Protein AF-X1R7G4-F1 (afdb_monomer_lite)

InterPro domains:
  IPR004733 Phosphoribosylformylglycinamidine cyclo-ligase [PTHR10520] (11-189)
  IPR036676 PurM-like, C-terminal domain superfamily [G3DSA:3.90.650.10] (39-190)
  IPR036676 PurM-like, C-terminal domain superfamily [SSF56042] (47-188)
  IPR036921 PurM-like, N-terminal domain superfamily [G3DSA:3.30.1330.10] (1-37)

Structure (mmCIF, N/CA/C/O backbone):
data_AF-X1R7G4-F1
#
_entry.id   AF-X1R7G4-F1
#
loop_
_atom_site.group_PDB
_atom_site.id
_atom_site.type_symbol
_atom_site.label_atom_id
_atom_site.label_alt_id
_atom_site.label_comp_id
_atom_site.label_asym_id
_atom_site.label_entity_id
_atom_site.label_seq_id
_atom_site.pdbx_PDB_ins_code
_atom_site.Cartn_x
_atom_site.Cartn_y
_atom_site.Cartn_z
_atom_site.occupancy
_atom_site.B_iso_or_equiv
_atom_site.auth_seq_id
_atom_site.auth_comp_id
_atom_site.auth_asym_id
_atom_site.auth_atom_id
_atom_site.pdbx_PDB_model_num
ATOM 1 N N . SER A 1 1 ? 7.590 12.080 12.262 1.00 71.19 1 SER A N 1
ATOM 2 C CA . SER A 1 1 ? 7.552 12.482 10.841 1.00 71.19 1 SER A CA 1
ATOM 3 C C . SER A 1 1 ? 6.831 13.808 10.790 1.00 71.19 1 SER A C 1
ATOM 5 O O . SER A 1 1 ? 5.699 13.839 11.256 1.00 71.19 1 SER A O 1
ATOM 7 N N . GLU A 1 2 ? 7.470 14.880 10.314 1.00 77.69 2 GLU A N 1
ATOM 8 C CA . GLU A 1 2 ? 6.896 16.241 10.330 1.00 77.69 2 GLU A CA 1
ATOM 9 C C . GLU A 1 2 ? 5.501 16.271 9.694 1.00 77.69 2 GLU A C 1
ATOM 11 O O . GLU A 1 2 ? 4.543 16.656 10.354 1.00 77.69 2 GLU A O 1
ATOM 16 N N . LYS A 1 3 ? 5.352 15.679 8.503 1.00 82.75 3 LYS A N 1
ATOM 17 C CA . LYS A 1 3 ? 4.070 15.592 7.784 1.00 82.75 3 LYS A CA 1
ATOM 18 C C . LYS A 1 3 ? 2.973 14.842 8.560 1.00 82.75 3 LYS A C 1
ATOM 20 O O . LYS A 1 3 ? 1.819 15.245 8.542 1.00 82.75 3 LYS A O 1
ATOM 25 N N . LEU A 1 4 ? 3.298 13.756 9.274 1.00 83.75 4 LEU A N 1
ATOM 26 C CA . LEU A 1 4 ? 2.302 13.055 10.109 1.00 83.75 4 LEU A CA 1
ATOM 27 C C . LEU A 1 4 ? 1.935 13.852 11.368 1.00 83.75 4 LEU A C 1
ATOM 29 O O . LEU A 1 4 ? 0.774 13.837 11.780 1.00 83.75 4 LEU A O 1
ATOM 33 N N . SER A 1 5 ? 2.908 14.553 11.951 1.00 85.69 5 SER A N 1
ATOM 34 C CA . SER A 1 5 ? 2.690 15.446 13.090 1.00 85.69 5 SER A CA 1
ATOM 35 C C . SER A 1 5 ? 1.815 16.642 12.719 1.00 85.69 5 SER A C 1
ATOM 37 O O . SER A 1 5 ? 0.928 16.999 13.491 1.00 85.69 5 SER A O 1
ATOM 39 N N . GLU A 1 6 ? 1.973 17.192 11.513 1.00 86.56 6 GLU A N 1
ATOM 40 C CA . GLU A 1 6 ? 1.091 18.225 10.948 1.00 86.56 6 GLU A CA 1
ATOM 41 C C . GLU A 1 6 ? -0.364 17.753 10.819 1.00 86.56 6 GLU A C 1
ATOM 43 O O . GLU A 1 6 ? -1.290 18.539 11.008 1.00 86.56 6 GLU A O 1
ATOM 48 N N . PHE A 1 7 ? -0.593 16.458 10.579 1.00 86.31 7 PHE A N 1
ATOM 49 C CA . PHE A 1 7 ? -1.939 15.871 10.560 1.00 86.31 7 PHE A CA 1
ATOM 50 C C . PHE A 1 7 ? -2.521 15.600 11.956 1.00 86.31 7 PHE A C 1
ATOM 52 O O . PHE A 1 7 ? -3.615 15.045 12.075 1.00 86.31 7 PHE A O 1
ATOM 59 N N . GLY A 1 8 ? -1.809 15.973 13.021 1.00 85.19 8 GLY A N 1
ATOM 60 C CA . GLY A 1 8 ? -2.240 15.788 14.404 1.00 85.19 8 GLY A CA 1
ATOM 61 C C . GLY A 1 8 ? -1.942 14.403 14.978 1.00 85.19 8 GLY A C 1
ATOM 62 O O . GLY A 1 8 ? -2.461 14.072 16.045 1.00 85.19 8 GLY A O 1
ATOM 63 N N . LEU A 1 9 ? -1.119 13.587 14.306 1.00 87.94 9 LEU A N 1
ATOM 64 C CA . LEU A 1 9 ? -0.613 12.340 14.877 1.00 87.94 9 LEU A CA 1
ATOM 65 C C . LEU A 1 9 ? 0.680 12.628 15.640 1.00 87.94 9 LEU A C 1
ATOM 67 O O . LEU A 1 9 ? 1.667 13.041 15.045 1.00 87.94 9 LEU A O 1
ATOM 71 N N . ASN A 1 10 ? 0.716 12.369 16.945 1.00 88.12 10 ASN A N 1
ATOM 72 C CA . ASN A 1 10 ? 1.944 12.545 17.717 1.00 88.12 10 ASN A CA 1
ATOM 73 C C . ASN A 1 10 ? 2.987 11.476 17.327 1.00 88.12 10 ASN A C 1
ATOM 75 O O . ASN A 1 10 ? 2.978 10.370 17.867 1.00 88.12 10 ASN A O 1
ATOM 79 N N . VAL A 1 11 ? 3.854 11.796 16.358 1.00 90.81 11 VAL A N 1
ATOM 80 C CA . VAL A 1 11 ? 4.905 10.903 15.852 1.00 90.81 11 VAL A CA 1
ATOM 81 C C . VAL A 1 11 ? 6.276 11.524 16.062 1.00 90.81 11 VAL A C 1
ATOM 83 O O . VAL A 1 11 ? 6.685 12.440 15.342 1.00 90.81 11 VAL A O 1
ATOM 86 N N . VAL A 1 12 ? 7.040 10.933 16.971 1.00 91.25 12 VAL A N 1
ATOM 87 C CA . VAL A 1 12 ? 8.447 11.271 17.190 1.00 91.25 12 VAL A CA 1
ATOM 88 C C . VAL A 1 12 ? 9.315 10.338 16.3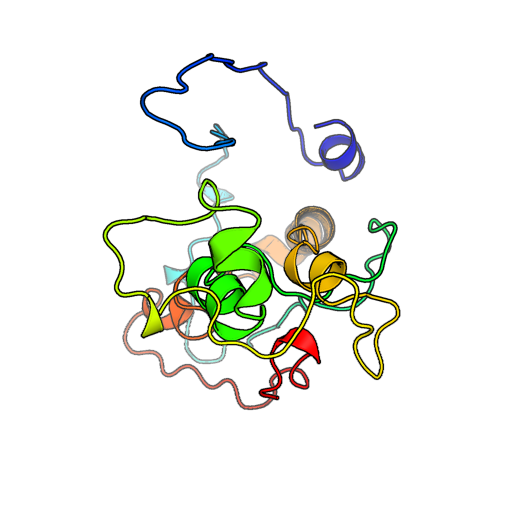47 1.00 91.25 12 VAL A C 1
ATOM 90 O O . VAL A 1 12 ? 9.135 9.123 16.383 1.00 91.25 12 VAL A O 1
ATOM 93 N N . MET A 1 13 ? 10.237 10.898 15.558 1.00 91.31 13 MET A N 1
ATOM 94 C CA . MET A 1 13 ? 11.264 10.097 14.884 1.00 91.31 13 MET A CA 1
ATOM 95 C C . MET A 1 13 ? 12.410 9.866 15.862 1.00 91.31 13 MET A C 1
ATOM 97 O O . MET A 1 13 ? 12.993 10.829 16.350 1.00 91.31 13 MET A O 1
ATOM 101 N N . CYS A 1 14 ? 12.751 8.607 16.119 1.00 92.69 14 CYS A N 1
ATOM 102 C CA . CYS A 1 14 ? 13.824 8.245 17.050 1.00 92.69 14 CYS A CA 1
ATOM 103 C C . CYS A 1 14 ? 15.181 8.033 16.355 1.00 92.69 14 CYS A C 1
ATOM 105 O O . CYS A 1 14 ? 16.091 7.470 16.954 1.00 92.69 14 CYS A O 1
ATOM 107 N N . GLY A 1 15 ? 15.311 8.451 15.093 1.00 92.75 15 GLY A N 1
ATOM 108 C CA . GLY A 1 15 ? 16.440 8.087 14.240 1.00 92.75 15 GLY A CA 1
ATOM 109 C C . GLY A 1 15 ? 16.288 6.674 13.677 1.00 92.75 15 GLY A C 1
ATOM 110 O O . GLY A 1 15 ? 15.172 6.222 13.413 1.00 92.75 15 GLY A O 1
ATOM 111 N N . GLY A 1 16 ? 17.411 5.997 13.475 1.00 94.38 16 GLY A N 1
ATOM 112 C CA . GLY A 1 16 ? 17.478 4.652 12.920 1.00 94.38 16 GLY A CA 1
ATOM 113 C C . GLY A 1 16 ? 18.926 4.221 12.719 1.00 94.38 16 GLY A C 1
ATOM 114 O O . GLY A 1 16 ? 19.843 4.901 13.177 1.00 94.38 16 GLY A O 1
ATOM 115 N N . GLU A 1 17 ? 19.100 3.112 12.011 1.00 95.94 17 GLU A N 1
ATOM 116 C CA . GLU A 1 17 ? 20.399 2.555 11.635 1.00 95.94 17 GLU A CA 1
ATOM 117 C C . GLU A 1 17 ? 20.572 2.655 10.116 1.00 95.94 17 GLU A C 1
ATOM 119 O O . GLU A 1 17 ? 19.598 2.611 9.360 1.00 95.94 17 GLU A O 1
ATOM 124 N N . THR A 1 18 ? 21.808 2.787 9.648 1.00 96.88 18 THR A N 1
ATOM 125 C CA . THR A 1 18 ? 22.152 2.646 8.229 1.00 96.88 18 THR A CA 1
ATOM 126 C C . THR A 1 18 ? 23.411 1.804 8.133 1.00 96.88 18 THR A C 1
ATOM 128 O O . THR A 1 18 ? 24.371 2.059 8.853 1.00 96.88 18 THR A O 1
ATOM 131 N N . ALA A 1 19 ? 23.397 0.799 7.259 1.00 96.38 19 ALA A N 1
ATOM 132 C CA . ALA A 1 19 ? 24.494 -0.145 7.122 1.00 96.38 19 ALA A CA 1
ATOM 133 C C . ALA A 1 19 ? 24.797 -0.428 5.649 1.00 96.38 19 ALA A C 1
ATOM 135 O O . ALA A 1 19 ? 23.889 -0.676 4.854 1.00 96.38 19 ALA A O 1
ATOM 136 N N . ASP A 1 20 ? 26.087 -0.465 5.324 1.00 96.25 20 ASP A N 1
ATOM 137 C CA . ASP A 1 20 ? 26.584 -0.857 4.009 1.00 96.25 20 ASP A CA 1
ATOM 138 C C . ASP A 1 20 ? 26.821 -2.374 3.995 1.00 96.25 20 ASP A C 1
ATOM 140 O O . ASP A 1 20 ? 27.850 -2.870 4.453 1.00 96.25 20 ASP A O 1
ATOM 144 N N . VAL A 1 21 ? 25.836 -3.126 3.499 1.00 95.38 21 VAL A N 1
ATOM 145 C CA . VAL A 1 21 ? 25.824 -4.604 3.509 1.00 95.38 21 VAL A CA 1
ATOM 146 C C . VAL A 1 21 ? 25.598 -5.184 2.109 1.00 95.38 21 VAL A C 1
ATOM 148 O O . VAL A 1 21 ? 24.702 -6.000 1.894 1.00 95.38 21 VAL A O 1
ATOM 151 N N . GLY A 1 22 ? 26.414 -4.758 1.138 1.00 92.44 22 GLY A N 1
ATOM 152 C CA . GLY A 1 22 ? 26.287 -5.141 -0.280 1.00 92.44 22 GLY A CA 1
ATOM 153 C C . GLY A 1 22 ? 26.379 -6.649 -0.559 1.00 92.44 22 GLY A C 1
ATOM 154 O O . GLY A 1 22 ? 25.805 -7.127 -1.533 1.00 92.44 22 GLY A O 1
ATOM 155 N N . ASP A 1 23 ? 27.019 -7.411 0.332 1.00 93.25 23 ASP A N 1
ATOM 156 C CA . ASP A 1 23 ? 27.076 -8.878 0.248 1.00 93.25 23 ASP A CA 1
ATOM 157 C C . ASP A 1 23 ? 25.720 -9.549 0.549 1.00 93.25 23 ASP A C 1
ATOM 159 O O . ASP A 1 23 ? 25.499 -10.706 0.193 1.00 93.25 23 ASP A O 1
ATOM 163 N N . ILE A 1 24 ? 24.804 -8.833 1.211 1.00 92.94 24 ILE A N 1
ATOM 164 C CA . ILE A 1 24 ? 23.492 -9.333 1.650 1.00 92.94 24 ILE A CA 1
ATOM 165 C C . ILE A 1 24 ? 22.362 -8.656 0.863 1.00 92.94 24 ILE A C 1
ATOM 167 O O . ILE A 1 24 ? 21.401 -9.310 0.455 1.00 92.94 24 ILE A O 1
ATOM 171 N N . VAL A 1 25 ? 22.460 -7.343 0.645 1.00 94.38 25 VAL A N 1
ATOM 172 C CA . VAL A 1 25 ? 21.430 -6.526 -0.007 1.00 94.38 25 VAL A CA 1
ATOM 173 C C . VAL A 1 25 ? 21.914 -6.099 -1.388 1.00 94.38 25 VAL A C 1
ATOM 175 O O . VAL A 1 25 ? 22.885 -5.363 -1.514 1.00 94.38 25 VAL A O 1
ATOM 178 N N . LYS A 1 26 ? 21.190 -6.508 -2.437 1.00 93.50 26 LYS A N 1
ATOM 179 C CA . LYS A 1 26 ? 21.579 -6.225 -3.832 1.00 93.50 26 LYS A CA 1
ATOM 180 C C . LYS A 1 26 ? 21.517 -4.747 -4.219 1.00 93.50 26 LYS A C 1
ATOM 182 O O . LYS A 1 26 ? 22.243 -4.323 -5.109 1.00 93.50 26 LYS A O 1
ATOM 187 N N . THR A 1 27 ? 20.592 -3.992 -3.627 1.00 95.81 27 THR A N 1
ATOM 188 C CA . THR A 1 27 ? 20.345 -2.582 -3.979 1.00 95.81 27 THR A CA 1
ATOM 189 C C . THR A 1 27 ? 20.105 -1.735 -2.734 1.00 95.81 27 THR A C 1
ATOM 191 O O . THR A 1 27 ? 21.027 -1.107 -2.230 1.00 95.81 27 THR A O 1
ATOM 194 N N . LEU A 1 28 ? 18.875 -1.723 -2.222 1.00 95.81 28 LEU A N 1
ATOM 195 C CA . LEU A 1 28 ? 18.483 -0.980 -1.032 1.00 95.81 28 LEU A CA 1
ATOM 196 C C . LEU A 1 28 ? 17.336 -1.708 -0.336 1.00 95.81 28 LEU A C 1
ATOM 198 O O . LEU A 1 28 ? 16.397 -2.175 -0.984 1.00 95.81 28 LEU A O 1
ATOM 202 N N . LEU A 1 29 ? 17.402 -1.762 0.988 1.00 95.25 29 LEU A N 1
ATOM 203 C CA . LEU A 1 29 ? 16.344 -2.279 1.839 1.00 95.25 29 LEU A CA 1
ATOM 204 C C . LEU A 1 29 ? 15.990 -1.201 2.861 1.00 95.25 29 LEU A C 1
ATOM 206 O O . LEU A 1 29 ? 16.874 -0.622 3.489 1.00 95.25 29 LEU A O 1
ATOM 210 N N . VAL A 1 30 ? 14.698 -0.901 2.975 1.00 96.44 30 VAL A N 1
ATOM 211 C CA . VAL A 1 30 ? 14.180 0.138 3.867 1.00 96.44 30 VAL A CA 1
ATOM 212 C C . VAL A 1 30 ? 13.101 -0.477 4.736 1.00 96.44 30 VAL A C 1
ATOM 214 O O . VAL A 1 30 ? 12.044 -0.853 4.232 1.00 96.44 30 VAL A O 1
ATOM 217 N N . ASP A 1 31 ? 13.363 -0.510 6.037 1.00 95.88 31 ASP A N 1
ATOM 218 C CA . ASP A 1 31 ? 12.425 -0.970 7.051 1.00 95.88 31 ASP A CA 1
ATOM 219 C C . ASP A 1 31 ? 12.115 0.144 8.048 1.00 95.88 31 ASP A C 1
ATOM 221 O O . ASP A 1 31 ? 12.911 1.055 8.283 1.00 95.88 31 ASP A O 1
ATOM 225 N N . ALA A 1 32 ? 10.941 0.055 8.666 1.00 94.00 32 ALA A N 1
ATOM 226 C CA . ALA A 1 32 ? 10.535 0.945 9.740 1.00 94.00 32 ALA A CA 1
ATOM 227 C C . ALA A 1 32 ? 9.923 0.137 10.884 1.00 94.00 32 ALA A C 1
ATOM 229 O O . ALA A 1 32 ? 9.098 -0.749 10.669 1.00 94.00 32 ALA A O 1
ATOM 230 N N . SER A 1 33 ? 10.300 0.491 12.111 1.00 95.31 33 SER A N 1
ATOM 231 C CA . SER A 1 33 ? 9.693 -0.030 13.336 1.00 95.31 33 SER A CA 1
ATOM 232 C C . SER A 1 33 ? 8.972 1.092 14.068 1.00 95.31 33 SER A C 1
ATOM 234 O O . SER A 1 33 ? 9.463 2.218 14.136 1.00 95.31 33 SER A O 1
ATOM 236 N N . VAL A 1 34 ? 7.797 0.788 14.617 1.00 94.50 34 VAL A N 1
ATOM 237 C CA . VAL A 1 34 ? 6.964 1.758 15.335 1.00 94.50 34 VAL A CA 1
ATOM 238 C C . VAL A 1 34 ? 6.604 1.194 16.700 1.00 94.50 34 VAL A C 1
ATOM 240 O O . VAL A 1 34 ? 6.199 0.040 16.818 1.00 94.50 34 VAL A O 1
ATOM 243 N N . PHE A 1 35 ? 6.712 2.036 17.724 1.00 94.81 35 PHE A N 1
ATOM 244 C CA . PHE A 1 35 ? 6.210 1.768 19.064 1.00 94.81 35 PHE A CA 1
ATOM 245 C C . PHE A 1 35 ? 5.107 2.773 19.401 1.00 94.81 35 PHE A C 1
ATOM 247 O O . PHE A 1 35 ? 5.215 3.957 19.082 1.00 94.81 35 PHE A O 1
ATOM 254 N N . THR A 1 36 ? 4.044 2.307 20.052 1.00 94.50 36 THR A N 1
ATOM 255 C CA . THR A 1 36 ? 2.959 3.162 20.534 1.00 94.50 36 THR A CA 1
ATOM 256 C C . THR A 1 36 ? 2.421 2.634 21.858 1.00 94.50 36 THR A C 1
ATOM 258 O O . THR A 1 36 ? 2.513 1.441 22.149 1.00 94.50 36 THR A O 1
ATOM 261 N N . SER A 1 37 ? 1.843 3.526 22.653 1.00 94.81 37 SER A N 1
ATOM 262 C CA . SER A 1 37 ? 1.061 3.185 23.832 1.00 94.81 37 SER A CA 1
ATOM 263 C C . SER A 1 37 ? -0.284 3.892 23.743 1.00 94.81 37 SER A C 1
ATOM 265 O O . SER A 1 37 ? -0.400 5.007 23.235 1.00 94.81 37 SER A O 1
ATOM 267 N N . MET A 1 38 ? -1.326 3.219 24.213 1.00 95.44 38 MET A N 1
ATOM 268 C CA . MET A 1 38 ? -2.671 3.773 24.248 1.00 95.44 38 MET A CA 1
ATOM 269 C C . MET A 1 38 ? -3.436 3.186 25.422 1.00 95.44 38 MET A C 1
ATOM 271 O O . MET A 1 38 ? -3.075 2.128 25.948 1.00 95.44 38 MET A O 1
ATOM 275 N N . LYS A 1 39 ? -4.508 3.861 25.833 1.00 96.94 39 LYS A N 1
ATOM 276 C CA . LYS A 1 39 ? -5.406 3.284 26.822 1.00 96.94 39 LYS A CA 1
ATOM 277 C C . LYS A 1 39 ? -6.104 2.065 26.235 1.00 96.94 39 LYS A C 1
ATOM 279 O O . LYS A 1 39 ? -6.467 2.044 25.061 1.00 96.94 39 LYS A O 1
ATOM 284 N N . ARG A 1 40 ? -6.349 1.068 27.083 1.00 96.50 40 ARG A N 1
ATOM 285 C CA . ARG A 1 40 ? -7.048 -0.156 26.679 1.00 96.50 40 ARG A CA 1
ATOM 286 C C . ARG A 1 40 ? -8.471 0.118 26.187 1.00 96.50 40 ARG A C 1
ATOM 288 O O . ARG A 1 40 ? -8.895 -0.515 25.230 1.00 96.50 40 ARG A O 1
ATOM 295 N N . GLU A 1 41 ? -9.173 1.053 26.828 1.00 95.69 41 GLU A N 1
ATOM 296 C CA . GLU A 1 41 ? -10.539 1.466 26.464 1.00 95.69 41 GLU A CA 1
ATOM 297 C C . GLU A 1 41 ? -10.628 2.080 25.061 1.00 95.69 41 GLU A C 1
ATOM 299 O O . GLU A 1 41 ? -11.648 1.952 24.396 1.00 95.69 41 GLU A O 1
ATOM 304 N N . ASP A 1 42 ? -9.532 2.664 24.570 1.00 95.38 42 ASP A N 1
ATOM 305 C CA . ASP A 1 42 ? -9.491 3.294 23.255 1.00 95.38 42 ASP A CA 1
ATOM 306 C C . ASP A 1 42 ? -9.225 2.287 22.120 1.00 95.38 42 ASP A C 1
ATOM 308 O O . ASP A 1 42 ? -9.222 2.674 20.950 1.00 95.38 42 ASP A O 1
ATOM 312 N N . ILE A 1 43 ? -8.947 1.011 22.401 1.00 96.19 43 ILE A N 1
ATOM 313 C CA . ILE A 1 43 ? -8.591 0.031 21.364 1.00 96.19 43 ILE A CA 1
ATOM 314 C C . ILE A 1 43 ? -9.817 -0.313 20.509 1.00 96.19 43 ILE A C 1
ATOM 316 O O . ILE A 1 43 ? -10.802 -0.857 21.001 1.00 96.19 43 ILE A O 1
ATOM 320 N N . ILE A 1 44 ? -9.712 -0.090 19.197 1.00 96.81 44 ILE A N 1
ATOM 321 C CA . ILE A 1 44 ? -10.672 -0.627 18.227 1.00 96.81 44 ILE A CA 1
ATOM 322 C C . ILE A 1 44 ? -10.350 -2.105 17.994 1.00 96.81 44 ILE A C 1
ATOM 324 O O . ILE A 1 44 ? -9.349 -2.435 17.355 1.00 96.81 44 ILE A O 1
ATOM 328 N N . ASN A 1 45 ? -11.193 -2.997 18.515 1.00 94.75 45 ASN A N 1
ATOM 329 C CA . ASN A 1 45 ? -11.050 -4.441 18.344 1.00 94.75 45 ASN A CA 1
ATOM 330 C C . ASN A 1 45 ? -11.966 -4.948 17.221 1.00 94.75 45 ASN A C 1
ATOM 332 O O . ASN A 1 45 ? -13.183 -4.956 17.375 1.00 94.75 45 ASN A O 1
ATOM 336 N N . ALA A 1 46 ? -11.379 -5.430 16.120 1.00 94.69 46 ALA A N 1
ATOM 337 C CA . ALA A 1 46 ? -12.118 -5.969 14.974 1.00 94.69 46 ALA A CA 1
ATOM 338 C C . ALA A 1 46 ? -12.919 -7.254 15.280 1.00 94.69 46 ALA A C 1
ATOM 340 O O . ALA A 1 46 ? -13.716 -7.688 14.452 1.00 94.69 46 ALA A O 1
ATOM 341 N N . GLU A 1 47 ? -12.754 -7.864 16.457 1.00 91.88 47 GLU A N 1
ATOM 342 C CA . GLU A 1 47 ? -13.658 -8.917 16.941 1.00 91.88 47 GLU A CA 1
ATOM 343 C C . GLU A 1 47 ? -15.083 -8.407 17.212 1.00 91.88 47 GLU A C 1
ATOM 345 O O . GLU A 1 47 ? -16.010 -9.212 17.240 1.00 91.88 47 GLU A O 1
ATOM 350 N N . ASN A 1 48 ? -15.270 -7.091 17.371 1.00 94.19 48 ASN A N 1
ATOM 351 C CA . ASN A 1 48 ? -16.582 -6.478 17.588 1.00 94.19 48 ASN A CA 1
ATOM 352 C C . ASN A 1 48 ? -17.421 -6.376 16.304 1.00 94.19 48 ASN A C 1
ATOM 354 O O . ASN A 1 48 ? -18.609 -6.055 16.391 1.00 94.19 48 ASN A O 1
ATOM 358 N N . ILE A 1 49 ? -16.825 -6.630 15.130 1.00 96.00 49 ILE A N 1
ATOM 359 C CA . ILE A 1 49 ? -17.545 -6.684 13.853 1.00 96.00 49 ILE A CA 1
ATOM 360 C C . ILE A 1 49 ? -18.671 -7.712 13.966 1.00 96.00 49 ILE A C 1
ATOM 362 O O . ILE A 1 49 ? -18.453 -8.832 14.431 1.00 96.00 49 ILE A O 1
ATOM 366 N N . LYS A 1 50 ? -19.871 -7.346 13.514 1.00 94.62 50 LYS A N 1
ATOM 367 C CA . LYS A 1 50 ? -21.078 -8.164 13.677 1.00 94.62 50 LYS A CA 1
ATOM 368 C C . LYS A 1 50 ? -22.032 -8.056 12.490 1.00 94.62 50 LYS A C 1
ATOM 370 O O . LYS A 1 50 ? -21.900 -7.209 11.609 1.00 94.62 50 LYS A O 1
ATOM 375 N N . ALA A 1 51 ? -23.019 -8.950 12.465 1.00 94.81 51 ALA A N 1
ATOM 376 C CA . ALA A 1 51 ? -24.102 -8.878 11.493 1.00 94.81 51 ALA A CA 1
ATOM 377 C C . ALA A 1 51 ? -24.878 -7.556 11.641 1.00 94.81 51 ALA A C 1
ATOM 379 O O . ALA A 1 51 ? -25.191 -7.137 12.754 1.00 94.81 51 ALA A O 1
ATOM 380 N N . GLY A 1 52 ? -25.200 -6.928 10.510 1.00 94.62 52 GLY A N 1
ATOM 381 C CA . GLY A 1 52 ? -25.849 -5.614 10.458 1.00 94.62 52 GLY A CA 1
ATOM 382 C C . GLY A 1 52 ? -24.886 -4.446 10.234 1.00 94.62 52 GLY A C 1
ATOM 383 O O . GLY A 1 52 ? -25.341 -3.366 9.865 1.00 94.62 52 GLY A O 1
ATOM 384 N N . ASP A 1 53 ? -23.576 -4.660 10.378 1.00 96.75 53 ASP A N 1
ATOM 385 C CA . ASP A 1 53 ? -22.578 -3.635 10.077 1.00 96.75 53 ASP A CA 1
ATOM 386 C C . ASP A 1 53 ? -22.533 -3.296 8.584 1.00 96.75 53 ASP A C 1
ATOM 388 O O . ASP A 1 53 ? -22.675 -4.160 7.712 1.00 96.75 53 ASP A O 1
ATOM 392 N N . VAL A 1 54 ? -22.259 -2.025 8.290 1.00 97.50 54 VAL A N 1
ATOM 393 C CA . VAL A 1 54 ? -21.939 -1.559 6.939 1.00 97.50 54 VAL A CA 1
ATOM 394 C C . VAL A 1 54 ? -20.428 -1.459 6.755 1.00 97.50 54 VAL A C 1
ATOM 396 O O . VAL A 1 54 ? -19.691 -1.123 7.681 1.00 97.50 54 VAL A O 1
ATOM 399 N N . ILE A 1 55 ? -19.953 -1.723 5.535 1.00 97.69 55 ILE A N 1
ATOM 400 C CA . ILE A 1 55 ? -18.531 -1.623 5.189 1.00 97.69 55 ILE A CA 1
ATOM 401 C C . ILE A 1 55 ? -18.303 -0.325 4.417 1.00 97.69 55 ILE A C 1
ATOM 403 O O . ILE A 1 55 ? -18.762 -0.183 3.284 1.00 97.69 55 ILE A O 1
ATOM 407 N N . VAL A 1 56 ? -17.548 0.599 5.009 1.00 98.12 56 VAL A N 1
ATOM 408 C CA . VAL A 1 56 ? -17.134 1.842 4.348 1.00 98.12 56 VAL A CA 1
ATOM 409 C C . VAL A 1 56 ? -15.731 1.662 3.772 1.00 98.12 56 VAL A C 1
ATOM 411 O O . VAL A 1 56 ? -14.766 1.448 4.503 1.00 98.12 56 VAL A O 1
ATOM 414 N N . GLY A 1 57 ? -15.619 1.722 2.445 1.00 98.00 57 GLY A N 1
ATOM 415 C CA . GLY A 1 57 ? -14.336 1.674 1.746 1.00 98.00 57 GLY A CA 1
ATOM 416 C C . GLY A 1 57 ? -13.700 3.057 1.625 1.00 98.00 57 GLY A C 1
ATOM 417 O O . GLY A 1 57 ? -14.390 4.035 1.353 1.00 98.00 57 GLY A O 1
ATOM 418 N N . LEU A 1 58 ? -12.376 3.124 1.764 1.00 98.12 58 LEU A N 1
ATOM 419 C CA . LEU A 1 58 ? -11.572 4.306 1.449 1.00 98.12 58 LEU A CA 1
ATOM 420 C C . LEU A 1 58 ? -10.763 4.014 0.181 1.00 98.12 58 LEU A C 1
ATOM 422 O O . LEU A 1 58 ? -10.107 2.975 0.104 1.00 98.12 58 LEU A O 1
ATOM 426 N N . ALA A 1 59 ? -10.851 4.887 -0.824 1.00 97.81 59 ALA A N 1
ATOM 427 C CA . ALA A 1 59 ? -10.192 4.671 -2.111 1.00 97.81 59 ALA A CA 1
ATOM 428 C C . ALA A 1 59 ? -8.664 4.802 -1.987 1.00 97.81 59 ALA A C 1
ATOM 430 O O . ALA A 1 59 ? -8.169 5.716 -1.317 1.00 97.81 59 ALA A O 1
ATOM 431 N N . SER A 1 60 ? -7.923 3.918 -2.663 1.00 97.50 60 SER A N 1
ATOM 432 C CA . SER A 1 60 ? -6.457 3.965 -2.688 1.00 97.50 60 SER A CA 1
ATOM 433 C C . SER A 1 60 ? -5.898 4.852 -3.798 1.00 97.50 60 SER A C 1
ATOM 435 O O . SER A 1 60 ? -4.801 5.376 -3.636 1.00 97.50 60 SER A O 1
ATOM 437 N N . ASP A 1 61 ? -6.643 5.065 -4.883 1.00 96.56 61 ASP A N 1
ATOM 438 C CA . ASP A 1 61 ? -6.241 5.882 -6.027 1.00 96.56 61 ASP A CA 1
ATOM 439 C C . ASP A 1 61 ? -6.830 7.307 -5.984 1.00 96.56 61 ASP A C 1
ATOM 441 O O . ASP A 1 61 ? -7.625 7.658 -5.106 1.00 96.56 61 ASP A O 1
ATOM 445 N N . GLY A 1 62 ? -6.403 8.176 -6.902 1.00 96.19 62 GLY A N 1
ATOM 446 C CA . GLY A 1 62 ? -6.811 9.587 -6.949 1.00 96.19 62 GLY A CA 1
ATOM 447 C C . GLY A 1 62 ? -5.784 10.509 -6.296 1.00 96.19 62 GLY A C 1
ATOM 448 O O . GLY A 1 62 ? -4.629 10.135 -6.155 1.00 96.19 62 GLY A O 1
ATOM 449 N N . LYS A 1 63 ? -6.192 11.699 -5.849 1.00 96.81 63 LYS A N 1
ATOM 450 C CA . LYS A 1 63 ? -5.316 12.633 -5.123 1.00 96.81 63 LYS A CA 1
ATOM 451 C C . LYS A 1 63 ? -6.021 13.150 -3.870 1.00 96.81 63 LYS A C 1
ATOM 453 O O . LYS A 1 63 ? -7.042 13.828 -3.978 1.00 96.81 63 LYS A O 1
ATOM 458 N N . ALA A 1 64 ? -5.504 12.807 -2.693 1.00 96.19 64 ALA A N 1
ATOM 459 C CA . ALA A 1 64 ? -5.967 13.360 -1.424 1.00 96.19 64 ALA A CA 1
ATOM 460 C C . ALA A 1 64 ? -5.478 14.809 -1.244 1.00 96.19 64 ALA A C 1
ATOM 462 O O . ALA A 1 64 ? -4.521 15.235 -1.886 1.00 96.19 64 ALA A O 1
ATOM 463 N N . SER A 1 65 ? -6.096 15.565 -0.332 1.00 94.81 65 SER A N 1
ATOM 464 C CA . SER A 1 65 ? -5.726 16.968 -0.063 1.00 94.81 65 SER A CA 1
ATOM 465 C C . SER A 1 65 ? -4.288 17.157 0.436 1.00 94.81 65 SER A C 1
ATOM 467 O O . SER A 1 65 ? -3.758 18.259 0.353 1.00 94.81 65 SER A O 1
ATOM 469 N N . TYR A 1 66 ? -3.671 16.094 0.952 1.00 93.19 66 TYR A N 1
ATOM 470 C CA . TYR A 1 66 ? -2.308 16.064 1.487 1.00 93.19 66 TYR A CA 1
ATOM 471 C C . TYR A 1 66 ? -1.304 15.322 0.585 1.00 93.19 66 TYR A C 1
ATOM 473 O O . TYR A 1 66 ? -0.163 15.070 0.991 1.00 93.19 66 TYR A O 1
ATOM 481 N N . GLU A 1 67 ? -1.724 14.922 -0.614 1.00 94.81 67 GLU A N 1
ATOM 482 C CA . GLU A 1 67 ? -0.852 14.338 -1.632 1.00 94.81 67 GLU A CA 1
ATOM 483 C C . GLU A 1 67 ? -0.489 15.398 -2.674 1.00 94.81 67 GLU A C 1
ATOM 485 O O . GLU A 1 67 ? -1.323 16.219 -3.056 1.00 94.81 67 GLU A O 1
ATOM 490 N N . ASP A 1 68 ? 0.754 15.363 -3.148 1.00 92.75 68 ASP A N 1
ATOM 491 C CA . ASP A 1 68 ? 1.269 16.324 -4.130 1.00 92.75 68 ASP A CA 1
ATOM 492 C C . ASP A 1 68 ? 0.910 15.909 -5.565 1.00 92.75 68 ASP A C 1
ATOM 494 O O . ASP A 1 68 ? 0.597 16.750 -6.407 1.00 92.75 68 ASP A O 1
ATOM 498 N N . GLU A 1 69 ? 0.813 14.602 -5.812 1.00 93.81 69 GLU A N 1
ATOM 499 C CA . GLU A 1 69 ? 0.587 13.999 -7.127 1.00 93.81 69 GLU A CA 1
ATOM 500 C C . GLU A 1 69 ? -0.575 12.998 -7.111 1.00 93.81 69 GLU A C 1
ATOM 502 O O . GLU A 1 69 ? -1.079 12.605 -6.057 1.00 93.81 69 GLU A O 1
ATOM 507 N N . PHE A 1 70 ? -1.019 12.582 -8.299 1.00 95.44 70 PHE A N 1
ATOM 508 C CA . PHE A 1 70 ? -1.989 11.495 -8.430 1.00 95.44 70 PHE A CA 1
ATOM 509 C C . PHE A 1 70 ? -1.384 10.170 -7.937 1.00 95.44 70 PHE A C 1
ATOM 511 O O . PHE A 1 70 ? -0.302 9.776 -8.362 1.00 95.44 70 PHE A O 1
ATOM 518 N N . ASN A 1 71 ? -2.115 9.455 -7.087 1.00 97.12 71 ASN A N 1
ATOM 519 C CA . ASN A 1 71 ? -1.766 8.140 -6.570 1.00 97.12 71 ASN A CA 1
ATOM 520 C C . ASN A 1 71 ? -2.448 7.044 -7.403 1.00 97.12 71 ASN A C 1
ATOM 522 O O . ASN A 1 71 ? -3.670 7.056 -7.568 1.00 97.12 71 ASN A O 1
ATOM 526 N N . SER A 1 72 ? -1.681 6.076 -7.914 1.00 96.12 72 SER A N 1
ATOM 527 C CA . SER A 1 72 ? -2.235 4.939 -8.663 1.00 96.12 72 SER A CA 1
ATOM 528 C C . SER A 1 72 ? -3.063 3.981 -7.798 1.00 96.12 72 SER A C 1
ATOM 530 O O . SER A 1 72 ? -3.887 3.234 -8.326 1.00 96.12 72 SER A O 1
ATOM 532 N N . GLY A 1 73 ? -2.836 3.992 -6.481 1.00 96.38 73 GLY A N 1
ATOM 533 C CA . GLY A 1 73 ? -3.453 3.085 -5.523 1.00 96.38 73 GLY A CA 1
ATOM 534 C C . GLY A 1 73 ? -2.767 1.726 -5.383 1.00 96.38 73 GLY A C 1
ATOM 535 O O . GLY A 1 73 ? -3.344 0.853 -4.733 1.00 96.38 73 GLY A O 1
ATOM 536 N N . ILE A 1 74 ? -1.566 1.542 -5.955 1.00 95.75 74 ILE A N 1
ATOM 537 C CA . ILE A 1 74 ? -0.814 0.271 -5.949 1.00 95.75 74 ILE A CA 1
ATOM 538 C C . ILE A 1 74 ? -0.388 -0.187 -4.541 1.00 95.75 74 ILE A C 1
ATOM 540 O O . ILE A 1 74 ? -0.406 -1.381 -4.242 1.00 95.75 74 ILE A O 1
ATOM 544 N N . GLY A 1 75 ? -0.045 0.751 -3.651 1.00 95.62 75 GLY A N 1
ATOM 545 C CA . GLY A 1 75 ? 0.480 0.443 -2.319 1.00 95.62 75 GLY A CA 1
ATOM 546 C C . GLY A 1 75 ? 1.828 -0.293 -2.366 1.00 95.62 75 GLY A C 1
ATOM 547 O O . GLY A 1 75 ? 2.659 -0.035 -3.229 1.00 95.62 75 GLY A O 1
ATOM 548 N N . SER A 1 76 ? 2.059 -1.224 -1.433 1.00 96.25 76 SER A N 1
ATOM 549 C CA . SER A 1 76 ? 3.342 -1.956 -1.327 1.00 96.25 76 SER A CA 1
ATOM 550 C C . SER A 1 76 ? 3.210 -3.484 -1.329 1.00 96.25 76 SER A C 1
ATOM 552 O O . SER A 1 76 ? 4.169 -4.186 -1.028 1.00 96.25 76 SER A O 1
ATOM 554 N N . ASN A 1 77 ? 2.030 -4.028 -1.650 1.00 95.31 77 ASN A N 1
ATOM 555 C CA . ASN A 1 77 ? 1.801 -5.478 -1.692 1.00 95.31 77 ASN A CA 1
ATOM 556 C C . ASN A 1 77 ? 1.744 -5.972 -3.140 1.00 95.31 77 ASN A C 1
ATOM 558 O O . ASN A 1 77 ? 1.207 -5.293 -4.008 1.00 95.31 77 ASN A O 1
ATOM 562 N N . GLY A 1 78 ? 2.277 -7.170 -3.399 1.00 93.94 78 GLY A N 1
ATOM 563 C CA . GLY A 1 78 ? 2.263 -7.768 -4.740 1.00 93.94 78 GLY A CA 1
ATOM 564 C C . GLY A 1 78 ? 3.245 -7.137 -5.735 1.00 93.94 78 GLY A C 1
ATOM 565 O O . GLY A 1 78 ? 3.214 -7.488 -6.912 1.00 93.94 78 GLY A O 1
ATOM 566 N N . LEU A 1 79 ? 4.142 -6.251 -5.282 1.00 95.25 79 LEU A N 1
ATOM 567 C CA . LEU A 1 79 ? 5.080 -5.539 -6.156 1.00 95.25 79 LEU A CA 1
ATOM 568 C C . LEU A 1 79 ? 6.052 -6.462 -6.896 1.00 95.25 79 LEU A C 1
ATOM 570 O O . LEU A 1 79 ? 6.412 -6.151 -8.024 1.00 95.25 79 LEU A O 1
ATOM 574 N N . THR A 1 80 ? 6.445 -7.605 -6.327 1.00 95.31 80 THR A N 1
ATOM 575 C CA . THR A 1 80 ? 7.275 -8.590 -7.043 1.00 95.31 80 THR A CA 1
ATOM 576 C C . THR A 1 80 ? 6.591 -9.057 -8.326 1.00 95.31 80 THR A C 1
ATOM 578 O O . THR A 1 80 ? 7.181 -8.976 -9.402 1.00 95.31 80 THR A O 1
ATOM 581 N N . LEU A 1 81 ? 5.322 -9.465 -8.225 1.00 94.88 81 LEU A N 1
ATOM 582 C CA . LEU A 1 81 ? 4.527 -9.870 -9.381 1.00 94.88 81 LEU A CA 1
ATOM 583 C C . LEU A 1 81 ? 4.250 -8.683 -10.306 1.00 94.88 81 LEU A C 1
ATOM 585 O O . LEU A 1 81 ? 4.415 -8.817 -11.511 1.00 94.88 81 LEU A O 1
ATOM 589 N N . ALA A 1 82 ? 3.875 -7.521 -9.762 1.00 95.19 82 ALA A N 1
ATOM 590 C CA . ALA A 1 82 ? 3.581 -6.340 -10.572 1.00 95.19 82 ALA A CA 1
ATOM 591 C C . ALA A 1 82 ? 4.799 -5.901 -11.402 1.00 95.19 82 ALA A C 1
ATOM 593 O O . ALA A 1 82 ? 4.681 -5.675 -12.599 1.00 95.19 82 ALA A O 1
ATOM 594 N N . ARG A 1 83 ? 5.992 -5.859 -10.800 1.00 96.06 83 ARG A N 1
ATOM 595 C CA . ARG A 1 83 ? 7.250 -5.546 -11.490 1.00 96.06 83 ARG A CA 1
ATOM 596 C C . ARG A 1 83 ? 7.513 -6.510 -12.640 1.00 96.06 83 ARG A C 1
ATOM 598 O O . ARG A 1 83 ? 7.729 -6.061 -13.759 1.00 96.06 83 ARG A O 1
ATOM 605 N N . HIS A 1 84 ? 7.506 -7.816 -12.373 1.00 96.94 84 HIS A N 1
ATOM 606 C CA . HIS A 1 84 ? 7.858 -8.798 -13.395 1.00 96.94 84 HIS A CA 1
ATOM 607 C C . HIS A 1 84 ? 6.763 -8.985 -14.449 1.00 96.94 84 HIS A C 1
ATOM 609 O O . HIS A 1 84 ? 7.095 -9.192 -15.606 1.00 96.94 84 HIS A O 1
ATOM 615 N N . GLY A 1 85 ? 5.487 -8.866 -14.084 1.00 95.50 85 GLY A N 1
ATOM 616 C CA . GLY A 1 85 ? 4.373 -9.041 -15.014 1.00 95.50 85 GLY A CA 1
ATOM 617 C C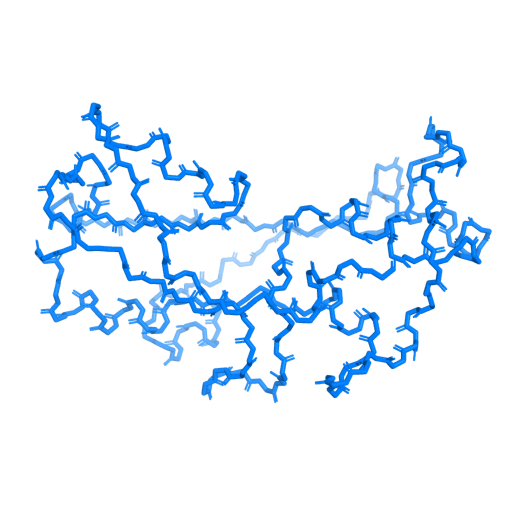 . GLY A 1 85 ? 4.023 -7.807 -15.841 1.00 95.50 85 GLY A C 1
ATOM 618 O O . GLY A 1 85 ? 3.394 -7.944 -16.883 1.00 95.50 85 GLY A O 1
ATOM 619 N N . VAL A 1 86 ? 4.422 -6.606 -15.411 1.00 95.38 86 VAL A N 1
ATOM 620 C CA . VAL A 1 86 ? 4.162 -5.365 -16.160 1.00 95.38 86 VAL A CA 1
ATOM 621 C C . VAL A 1 86 ? 5.371 -4.955 -16.992 1.00 95.38 86 VAL A C 1
ATOM 623 O O . VAL A 1 86 ? 5.216 -4.576 -18.155 1.00 95.38 86 VAL A O 1
ATOM 626 N N . LEU A 1 87 ? 6.576 -5.027 -16.420 1.00 96.94 87 LEU A N 1
ATOM 627 C CA . LEU A 1 87 ? 7.771 -4.505 -17.070 1.00 96.94 87 LEU A CA 1
ATOM 628 C C . LEU A 1 87 ? 8.344 -5.488 -18.089 1.00 96.94 87 LEU A C 1
ATOM 630 O O . LEU A 1 87 ? 8.365 -6.695 -17.868 1.00 96.94 87 LEU A O 1
ATOM 634 N N . SER A 1 88 ? 8.834 -4.928 -19.190 1.00 97.00 88 SER A N 1
ATOM 635 C CA . SER A 1 88 ? 9.399 -5.650 -20.321 1.00 97.00 88 SER A CA 1
ATOM 636 C C . SER A 1 88 ? 10.771 -6.239 -20.039 1.00 97.00 88 SER A C 1
ATOM 638 O O . SER A 1 88 ? 11.569 -5.718 -19.252 1.00 97.00 88 SER A O 1
ATOM 640 N N . HIS A 1 89 ? 11.081 -7.292 -20.789 1.00 97.69 89 HIS A N 1
ATOM 641 C CA . HIS A 1 89 ? 12.297 -8.079 -20.619 1.00 97.69 89 HIS A CA 1
ATOM 642 C C . HIS A 1 89 ? 13.591 -7.299 -20.923 1.00 97.69 89 HIS A C 1
ATOM 644 O O . HIS A 1 89 ? 14.694 -7.756 -20.634 1.00 97.69 89 HIS A O 1
ATOM 650 N N . VAL A 1 90 ? 13.488 -6.061 -21.425 1.00 97.19 90 VAL A N 1
ATOM 651 C CA . VAL A 1 90 ? 14.634 -5.155 -21.617 1.00 97.19 90 VAL A CA 1
ATOM 652 C C . VAL A 1 90 ? 15.409 -4.936 -20.309 1.00 97.19 90 VAL A C 1
ATOM 654 O O . VAL A 1 90 ? 16.622 -4.724 -20.335 1.00 97.19 90 VAL A O 1
ATOM 657 N N . TYR A 1 91 ? 14.723 -5.001 -19.160 1.00 97.56 91 TYR A N 1
ATOM 658 C CA . TYR A 1 91 ? 15.324 -4.777 -17.846 1.00 97.56 91 TYR A CA 1
ATOM 659 C C . TYR A 1 91 ? 16.105 -5.975 -17.309 1.00 97.56 91 TYR A C 1
ATOM 661 O O . TYR A 1 91 ? 16.958 -5.782 -16.448 1.00 97.56 91 TYR A O 1
ATOM 669 N N . TYR A 1 92 ? 15.891 -7.178 -17.852 1.00 96.88 92 TYR A N 1
ATOM 670 C CA . TYR A 1 92 ? 16.590 -8.394 -17.427 1.00 96.88 92 TYR A CA 1
ATOM 671 C C . TYR A 1 92 ? 18.111 -8.260 -17.558 1.00 96.88 92 TYR A C 1
ATOM 673 O O . TYR A 1 92 ? 18.850 -8.546 -16.615 1.00 9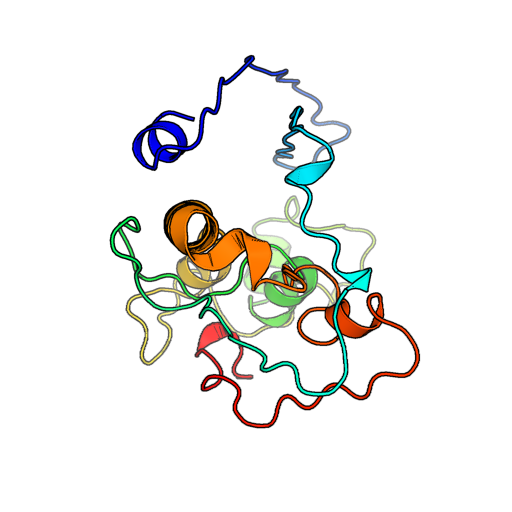6.88 92 TYR A O 1
ATOM 681 N N . LYS A 1 93 ? 18.569 -7.753 -18.710 1.00 94.44 93 LYS A N 1
ATOM 682 C CA . LYS A 1 93 ? 19.994 -7.504 -18.979 1.00 94.44 93 LYS A CA 1
ATOM 683 C C . LYS A 1 93 ? 20.470 -6.152 -18.463 1.00 94.44 93 LYS A C 1
ATOM 685 O O . LYS A 1 93 ? 21.647 -6.002 -18.162 1.00 94.44 93 LYS A O 1
ATOM 690 N N . LYS A 1 94 ? 19.576 -5.159 -18.415 1.00 97.31 94 LYS A N 1
ATOM 691 C CA . LYS A 1 94 ? 19.936 -3.782 -18.057 1.00 97.31 94 LYS A CA 1
ATOM 692 C C . LYS A 1 94 ? 20.193 -3.611 -16.559 1.00 97.31 94 LYS A C 1
ATOM 694 O O . LYS A 1 94 ? 21.066 -2.828 -16.212 1.00 97.31 94 LYS A O 1
ATOM 699 N N . PHE A 1 95 ? 19.439 -4.321 -15.715 1.00 96.94 95 PHE A N 1
ATOM 700 C CA . PHE A 1 95 ? 19.505 -4.211 -14.254 1.00 96.94 95 PHE A CA 1
ATOM 701 C C . PHE A 1 95 ? 19.486 -5.601 -13.586 1.00 96.94 95 PHE A C 1
ATOM 703 O O . PHE A 1 95 ? 18.500 -5.963 -12.928 1.00 96.94 95 PHE A O 1
ATOM 710 N N . PRO A 1 96 ? 20.535 -6.424 -13.778 1.00 95.75 96 PRO A N 1
ATOM 711 C CA . PRO A 1 96 ? 20.631 -7.765 -13.189 1.00 95.75 96 PRO A CA 1
ATOM 712 C C . PRO A 1 96 ? 20.590 -7.783 -11.648 1.00 95.75 96 PRO A C 1
ATOM 714 O O . PRO A 1 96 ? 20.281 -8.809 -11.045 1.00 95.75 96 PRO A O 1
ATOM 717 N N . GLU A 1 97 ? 20.874 -6.658 -10.997 1.00 96.12 97 GLU A N 1
ATOM 718 C CA . GLU A 1 97 ? 20.810 -6.456 -9.549 1.00 96.12 97 GLU A CA 1
ATOM 719 C C . GLU A 1 97 ? 19.374 -6.316 -9.001 1.00 96.12 97 GLU A C 1
ATOM 721 O O . GLU A 1 97 ? 19.150 -6.458 -7.798 1.00 96.12 97 GLU A O 1
ATOM 726 N N . CYS A 1 98 ? 18.374 -6.072 -9.858 1.00 95.44 98 CYS A N 1
ATOM 727 C CA . CYS A 1 98 ? 16.993 -5.792 -9.441 1.00 95.44 98 CYS A CA 1
ATOM 728 C C . CYS A 1 98 ? 16.108 -7.034 -9.203 1.00 95.44 98 CYS A C 1
ATOM 730 O O . CYS A 1 98 ? 14.926 -6.884 -8.859 1.00 95.44 98 CYS A O 1
ATOM 732 N N . TYR A 1 99 ? 16.629 -8.250 -9.381 1.00 95.12 99 TYR A N 1
ATOM 733 C CA . TYR A 1 99 ? 15.882 -9.503 -9.207 1.00 95.12 99 TYR A CA 1
ATOM 734 C C . TYR A 1 99 ? 16.752 -10.633 -8.644 1.00 95.12 99 TYR A C 1
ATOM 736 O O . TYR A 1 99 ? 17.966 -10.496 -8.478 1.00 95.12 99 TYR A O 1
ATOM 744 N N . ASP A 1 100 ? 16.124 -11.755 -8.291 1.00 93.69 100 ASP A N 1
ATOM 745 C CA . ASP A 1 100 ? 16.837 -12.961 -7.874 1.00 93.69 100 ASP A CA 1
ATOM 746 C C . ASP A 1 100 ? 17.278 -13.784 -9.093 1.00 93.69 100 ASP A C 1
ATOM 748 O O . ASP A 1 100 ? 16.446 -14.221 -9.880 1.00 93.69 100 ASP A O 1
ATOM 752 N N . GLN A 1 101 ? 18.588 -14.001 -9.231 1.00 90.81 101 GLN A N 1
ATOM 753 C CA . GLN A 1 101 ? 19.193 -14.729 -10.352 1.00 90.81 101 GLN A CA 1
ATOM 754 C C . GLN A 1 101 ? 18.930 -16.240 -10.288 1.00 90.81 101 GLN A C 1
ATOM 756 O O . GLN A 1 101 ? 19.214 -16.945 -11.249 1.00 90.81 101 GLN A O 1
ATOM 761 N N . ASN A 1 102 ? 18.380 -16.738 -9.176 1.00 93.69 102 ASN A N 1
ATOM 762 C CA . ASN A 1 102 ? 17.945 -18.129 -9.050 1.00 93.69 102 ASN A CA 1
ATOM 763 C C . ASN A 1 102 ? 16.541 -18.377 -9.631 1.00 93.69 102 ASN A C 1
ATOM 765 O O . ASN A 1 102 ? 16.102 -19.525 -9.692 1.00 93.69 102 ASN A O 1
ATOM 769 N N . LEU A 1 103 ? 15.814 -17.323 -10.019 1.00 92.31 103 LEU A N 1
ATOM 770 C CA . LEU A 1 103 ? 14.521 -17.458 -10.683 1.00 92.31 103 LEU A CA 1
ATOM 771 C C . LEU A 1 103 ? 14.714 -17.830 -12.154 1.00 92.31 103 LEU A C 1
ATOM 773 O O . LEU A 1 103 ? 15.626 -17.343 -12.816 1.00 92.31 103 LEU A O 1
ATOM 777 N N . ASP A 1 104 ? 13.810 -18.661 -12.670 1.00 95.81 104 ASP A N 1
ATOM 778 C CA . ASP A 1 104 ? 13.748 -18.958 -14.099 1.00 95.81 104 ASP A CA 1
ATOM 779 C C . ASP A 1 104 ? 13.471 -17.668 -14.893 1.00 95.81 104 ASP A C 1
ATOM 781 O O . ASP A 1 104 ? 12.579 -16.889 -14.540 1.00 95.81 104 ASP A O 1
ATOM 785 N N . GLU A 1 105 ? 14.235 -17.457 -15.969 1.00 96.19 105 GLU A N 1
ATOM 786 C CA . GLU A 1 105 ? 14.168 -16.288 -16.853 1.00 96.19 105 GLU A CA 1
ATOM 787 C C . GLU A 1 105 ? 12.742 -16.006 -17.341 1.00 96.19 105 GLU A C 1
ATOM 789 O O . GLU A 1 105 ? 12.345 -14.843 -17.432 1.00 96.19 105 GLU A O 1
ATOM 794 N N . GLN A 1 106 ? 11.930 -17.051 -17.552 1.00 95.69 106 GLN A N 1
ATOM 795 C CA . GLN A 1 106 ? 10.536 -16.899 -17.981 1.00 95.69 106 GLN A CA 1
ATOM 796 C C . GLN A 1 106 ? 9.658 -16.120 -16.982 1.00 95.69 106 GLN A C 1
ATOM 798 O O . GLN A 1 106 ? 8.626 -15.574 -17.367 1.00 95.69 106 GLN A O 1
ATOM 803 N N . TYR A 1 107 ? 10.059 -16.040 -15.707 1.00 96.00 107 TYR A N 1
ATOM 804 C CA . TYR A 1 107 ? 9.351 -15.300 -14.659 1.00 96.00 107 TYR A CA 1
ATOM 805 C C . TYR A 1 107 ? 9.962 -13.926 -14.364 1.00 96.00 107 TYR A C 1
ATOM 807 O O . TYR A 1 107 ? 9.486 -13.223 -13.466 1.00 96.00 107 TYR A O 1
ATOM 815 N N . ILE A 1 108 ? 10.979 -13.501 -15.118 1.00 97.38 108 ILE A N 1
ATOM 816 C CA . ILE A 1 108 ? 11.673 -12.235 -14.895 1.00 97.38 108 ILE A CA 1
ATOM 817 C C . ILE A 1 108 ? 11.307 -11.224 -15.986 1.00 97.38 108 ILE A C 1
ATOM 819 O O . ILE A 1 108 ? 11.732 -11.332 -17.134 1.00 97.38 108 ILE A O 1
ATOM 823 N N . PHE A 1 109 ? 10.559 -10.186 -15.592 1.00 97.50 109 PHE A N 1
ATOM 824 C CA . PHE A 1 109 ? 10.182 -9.067 -16.474 1.00 97.50 109 PHE A CA 1
ATOM 825 C C . PHE A 1 109 ? 9.533 -9.558 -17.782 1.00 97.50 109 PHE A C 1
ATOM 827 O O . PHE A 1 109 ? 9.949 -9.205 -18.881 1.00 97.50 109 PHE A O 1
ATOM 834 N N . PHE A 1 110 ? 8.528 -10.419 -17.653 1.00 96.38 110 PHE A N 1
ATOM 835 C CA . PHE A 1 110 ? 7.769 -11.018 -18.751 1.00 96.38 110 PHE A CA 1
ATOM 836 C C . PHE A 1 110 ? 6.598 -10.141 -19.230 1.00 96.38 110 PHE A C 1
ATOM 838 O O . PHE A 1 110 ? 5.756 -10.598 -20.001 1.00 96.38 110 PHE A O 1
ATOM 845 N N . GLY A 1 111 ? 6.515 -8.896 -18.756 1.00 95.44 111 GLY A N 1
ATOM 846 C CA . GLY A 1 111 ? 5.538 -7.921 -19.222 1.00 95.44 111 GLY A CA 1
ATOM 847 C C . GLY A 1 111 ? 5.934 -7.263 -20.543 1.00 95.44 111 GLY A C 1
ATOM 848 O O . GLY A 1 111 ? 6.906 -7.636 -21.197 1.00 95.44 111 GLY A O 1
ATOM 849 N N . ASN A 1 112 ? 5.181 -6.233 -20.928 1.00 95.19 112 ASN A N 1
ATOM 850 C CA . ASN A 1 112 ? 5.333 -5.567 -22.228 1.00 95.19 112 ASN A CA 1
ATOM 851 C C . ASN A 1 112 ? 5.692 -4.078 -22.130 1.00 95.19 112 ASN A C 1
ATOM 853 O O . ASN A 1 112 ? 5.922 -3.446 -23.158 1.00 95.19 112 ASN A O 1
ATOM 857 N N . TYR A 1 113 ? 5.767 -3.513 -20.923 1.00 95.94 113 TYR A N 1
ATOM 858 C CA . TYR A 1 113 ? 5.908 -2.070 -20.739 1.00 95.94 113 TYR A CA 1
ATOM 859 C C . TYR A 1 113 ? 7.308 -1.646 -20.304 1.00 95.94 113 TYR A C 1
ATOM 861 O O . TYR A 1 113 ? 8.003 -2.325 -19.548 1.00 95.94 113 TYR A O 1
ATOM 869 N N . GLN A 1 114 ? 7.734 -0.475 -20.747 1.00 97.50 114 GLN A N 1
ATOM 870 C CA . GLN A 1 114 ? 8.880 0.227 -20.188 1.00 97.50 114 GLN A CA 1
ATOM 871 C C . GLN A 1 114 ? 8.420 1.182 -19.082 1.00 97.50 114 GLN A C 1
ATOM 873 O O . GLN A 1 114 ? 7.309 1.703 -19.103 1.00 97.50 114 GLN A O 1
ATOM 878 N N . LEU A 1 115 ? 9.298 1.456 -18.117 1.00 97.44 115 LEU A N 1
ATOM 879 C CA . LEU A 1 115 ? 9.062 2.381 -17.003 1.00 97.44 115 LEU A CA 1
ATOM 880 C C . LEU A 1 115 ? 8.589 3.762 -17.473 1.00 97.44 115 LEU A C 1
ATOM 882 O O . LEU A 1 115 ? 7.808 4.401 -16.782 1.00 97.44 115 LEU A O 1
ATOM 886 N N . THR A 1 116 ? 9.051 4.218 -18.635 1.00 97.62 116 THR A N 1
ATOM 887 C CA . THR A 1 116 ? 8.731 5.536 -19.200 1.00 97.62 116 THR A CA 1
ATOM 888 C C . THR A 1 116 ? 7.456 5.559 -20.038 1.00 97.62 116 THR A C 1
ATOM 890 O O . THR A 1 116 ? 7.036 6.639 -20.459 1.00 97.62 116 THR A O 1
ATOM 893 N N . ASP A 1 117 ? 6.838 4.405 -20.301 1.00 96.56 117 ASP A N 1
ATOM 894 C CA . ASP A 1 117 ? 5.615 4.344 -21.097 1.00 96.56 117 ASP A CA 1
ATOM 895 C C . ASP A 1 117 ? 4.483 5.069 -20.375 1.00 96.56 117 ASP A C 1
ATOM 897 O O . ASP A 1 117 ? 4.310 4.944 -19.162 1.00 96.56 117 ASP A O 1
ATOM 901 N N . LYS A 1 118 ? 3.696 5.843 -21.123 1.00 95.25 118 LYS A N 1
ATOM 902 C CA . LYS A 1 118 ? 2.544 6.567 -20.581 1.00 95.25 118 LYS A CA 1
ATOM 903 C C . LYS A 1 118 ? 1.351 5.630 -20.430 1.00 95.25 118 LYS A C 1
ATOM 905 O O . LYS A 1 118 ? 1.012 4.895 -21.357 1.00 95.25 118 LYS A O 1
ATOM 910 N N . ILE A 1 119 ? 0.663 5.703 -19.290 1.00 90.88 119 ILE A N 1
ATOM 911 C CA . ILE A 1 119 ? -0.567 4.939 -19.070 1.00 90.88 119 ILE A CA 1
ATOM 912 C C . ILE A 1 119 ? -1.754 5.736 -19.608 1.00 90.88 119 ILE A C 1
ATOM 914 O O . ILE A 1 119 ? -2.029 6.855 -19.173 1.00 90.88 119 ILE A O 1
ATOM 918 N N . LYS A 1 120 ? -2.515 5.142 -20.531 1.00 88.12 120 LYS A N 1
ATOM 919 C CA . LYS A 1 120 ? -3.718 5.776 -21.079 1.00 88.12 120 LYS A CA 1
ATOM 920 C C . LYS A 1 120 ? -4.716 6.099 -19.961 1.00 88.12 120 LYS A C 1
ATOM 922 O O . LYS A 1 120 ? -5.191 5.211 -19.259 1.00 88.12 120 LYS A O 1
ATOM 927 N N . GLY A 1 121 ? -5.079 7.375 -19.848 1.00 85.06 121 GLY A N 1
ATOM 928 C CA . GLY A 1 121 ? -6.056 7.850 -18.867 1.00 85.06 121 GLY A CA 1
ATOM 929 C C . GLY A 1 121 ? -5.482 8.171 -17.485 1.00 85.06 121 GLY A C 1
ATOM 930 O O . GLY A 1 121 ? -6.261 8.524 -16.606 1.00 85.06 121 GLY A O 1
ATOM 931 N N . LEU A 1 122 ? -4.162 8.088 -17.293 1.00 86.56 122 LEU A N 1
ATOM 932 C CA . LEU A 1 122 ? -3.462 8.630 -16.127 1.00 86.56 122 LEU A CA 1
ATOM 933 C C . LEU A 1 122 ? -2.440 9.685 -16.578 1.00 86.56 122 LEU A C 1
ATOM 935 O O . LEU A 1 122 ? -1.958 9.651 -17.707 1.00 86.56 122 LEU A O 1
ATOM 939 N N . SER A 1 123 ? -2.078 10.606 -15.684 1.00 89.56 123 SER A N 1
ATOM 940 C CA . SER A 1 123 ? -0.957 11.537 -15.897 1.00 89.56 123 SER A CA 1
ATOM 941 C C . SER A 1 123 ? 0.419 10.877 -15.713 1.00 89.56 123 SER A C 1
ATOM 943 O O . SER A 1 123 ? 1.440 11.496 -16.006 1.00 89.56 123 SER A O 1
ATOM 945 N N . LEU A 1 124 ? 0.438 9.623 -15.253 1.00 94.44 124 LEU A N 1
ATOM 946 C CA . LEU A 1 124 ? 1.625 8.879 -14.850 1.00 94.44 124 LEU A CA 1
ATOM 947 C C . LEU A 1 124 ? 2.190 8.006 -15.981 1.00 94.44 124 LEU A C 1
ATOM 949 O O . LEU A 1 124 ? 1.472 7.493 -16.848 1.00 94.44 124 LEU A O 1
ATOM 953 N N . THR A 1 125 ? 3.496 7.790 -15.928 1.00 97.06 125 THR A N 1
ATOM 954 C CA . THR A 1 125 ? 4.180 6.671 -16.574 1.00 97.06 125 THR A CA 1
ATOM 955 C C . THR A 1 125 ? 3.959 5.369 -15.800 1.00 97.06 125 THR A C 1
ATOM 957 O O . THR A 1 125 ? 3.503 5.373 -14.654 1.00 97.06 125 THR A O 1
ATOM 960 N N . VAL A 1 126 ? 4.306 4.236 -16.408 1.00 96.62 126 VAL A N 1
ATOM 961 C CA . VAL A 1 126 ? 4.271 2.920 -15.754 1.00 96.62 126 VAL A CA 1
ATOM 962 C C . VAL A 1 126 ? 5.143 2.892 -14.501 1.00 96.62 126 VAL A C 1
ATOM 964 O O . VAL A 1 126 ? 4.700 2.405 -13.463 1.00 96.62 126 VAL A O 1
ATOM 967 N N . GLY A 1 127 ? 6.344 3.466 -14.562 1.00 96.88 127 GLY A N 1
ATOM 968 C CA . GLY A 1 127 ? 7.246 3.568 -13.419 1.00 96.88 127 GLY A CA 1
ATOM 969 C C . GLY A 1 127 ? 6.649 4.398 -12.285 1.00 96.88 127 GLY A C 1
ATOM 970 O O . GLY A 1 127 ? 6.598 3.928 -11.153 1.00 96.88 127 GLY A O 1
ATOM 971 N N . GLU A 1 128 ? 6.127 5.590 -12.586 1.00 97.19 128 GLU A N 1
ATOM 972 C CA . GLU A 1 128 ? 5.490 6.464 -11.586 1.00 97.19 128 GLU A CA 1
ATOM 973 C C . GLU A 1 128 ? 4.246 5.816 -10.956 1.00 97.19 128 GLU A C 1
ATOM 975 O O . GLU A 1 128 ? 3.997 5.954 -9.758 1.00 97.19 128 GLU A O 1
ATOM 980 N N . ALA A 1 129 ? 3.469 5.061 -11.735 1.00 96.38 129 ALA A N 1
ATOM 981 C CA . ALA A 1 129 ? 2.303 4.357 -11.217 1.00 96.38 129 ALA A CA 1
ATOM 982 C C . ALA A 1 129 ? 2.682 3.164 -10.326 1.00 96.38 129 ALA A C 1
ATOM 984 O O . ALA A 1 129 ? 2.055 2.977 -9.284 1.00 96.38 129 ALA A O 1
ATOM 985 N N . LEU A 1 130 ? 3.707 2.385 -10.691 1.00 96.69 130 LEU A N 1
ATOM 986 C CA . LEU A 1 130 ? 4.232 1.290 -9.862 1.00 96.69 130 LEU A CA 1
ATOM 987 C C . LEU A 1 130 ? 4.915 1.796 -8.582 1.00 96.69 130 LEU A C 1
ATOM 989 O O . LEU A 1 130 ? 4.917 1.088 -7.579 1.00 96.69 130 LEU A O 1
ATOM 993 N N . LEU A 1 131 ? 5.475 3.008 -8.618 1.00 96.88 131 LEU A N 1
ATOM 994 C CA . LEU A 1 131 ? 6.141 3.665 -7.490 1.00 96.88 131 LEU A CA 1
ATOM 995 C C . LEU A 1 131 ? 5.232 4.620 -6.708 1.00 96.88 131 LEU A C 1
ATOM 997 O O . LEU A 1 131 ? 5.720 5.303 -5.809 1.00 96.88 131 LEU A O 1
ATOM 1001 N N . SER A 1 132 ? 3.935 4.690 -7.029 1.00 96.69 132 SER A N 1
ATOM 1002 C CA . SER A 1 132 ? 3.011 5.577 -6.317 1.00 96.69 132 SER A CA 1
ATOM 1003 C C . SER A 1 132 ? 3.077 5.299 -4.808 1.00 96.69 132 SER A C 1
ATOM 1005 O O . SER A 1 132 ? 2.815 4.163 -4.396 1.00 96.69 132 SER A O 1
ATOM 1007 N N . PRO A 1 133 ? 3.434 6.299 -3.976 1.00 96.12 133 PRO A N 1
ATOM 1008 C CA . PRO A 1 133 ? 3.619 6.090 -2.546 1.00 96.12 133 PRO A CA 1
ATOM 1009 C C . PRO A 1 133 ? 2.358 5.528 -1.893 1.00 96.12 133 PRO A C 1
ATOM 1011 O O . PRO A 1 133 ? 1.242 5.918 -2.236 1.00 96.12 133 PRO A O 1
ATOM 1014 N N . THR A 1 134 ? 2.515 4.641 -0.912 1.00 96.75 134 THR A N 1
ATOM 1015 C CA . THR A 1 134 ? 1.363 4.107 -0.177 1.00 96.75 134 THR A CA 1
ATOM 1016 C C . THR A 1 134 ? 0.603 5.240 0.506 1.00 96.75 134 THR A C 1
ATOM 1018 O O . THR A 1 134 ? 1.140 5.922 1.382 1.00 96.75 134 THR A O 1
ATOM 1021 N N . ARG A 1 135 ? -0.667 5.424 0.125 1.00 96.88 135 ARG A N 1
ATOM 1022 C CA . ARG A 1 135 ? -1.548 6.422 0.736 1.00 96.88 135 ARG A CA 1
ATOM 1023 C C . ARG A 1 135 ? -1.691 6.158 2.233 1.00 96.88 135 ARG A C 1
ATOM 1025 O O . ARG A 1 135 ? -2.083 5.068 2.649 1.00 96.88 135 ARG A O 1
ATOM 1032 N N . THR A 1 136 ? -1.433 7.183 3.040 1.00 95.44 136 THR A N 1
ATOM 1033 C CA . THR A 1 136 ? -1.795 7.166 4.460 1.00 95.44 136 THR A CA 1
ATOM 1034 C C . THR A 1 136 ? -3.260 7.542 4.629 1.00 95.44 136 THR A C 1
ATOM 1036 O O . THR A 1 136 ? -3.727 8.492 4.018 1.00 95.44 136 THR A O 1
ATOM 1039 N N . TYR A 1 137 ? -3.982 6.831 5.493 1.00 96.50 137 TYR A N 1
ATOM 1040 C CA . TYR A 1 137 ? -5.353 7.186 5.882 1.00 96.50 137 TYR A CA 1
ATOM 1041 C C . TYR A 1 137 ? -5.411 7.843 7.265 1.00 96.50 137 TYR A C 1
ATOM 1043 O O . TYR A 1 137 ? -6.497 8.149 7.752 1.00 96.50 137 TYR A O 1
ATOM 1051 N N . ALA A 1 138 ? -4.256 8.069 7.904 1.00 94.50 138 ALA A N 1
ATOM 1052 C CA . ALA A 1 138 ? -4.174 8.597 9.262 1.00 94.50 138 ALA A CA 1
ATOM 1053 C C . ALA A 1 138 ? -4.928 9.928 9.459 1.00 94.50 138 ALA A C 1
ATOM 1055 O O . ALA A 1 138 ? -5.684 9.999 10.425 1.00 94.50 138 ALA A O 1
ATOM 1056 N N . PRO A 1 139 ? -4.828 10.939 8.568 1.00 93.25 139 PRO A N 1
ATOM 1057 C CA . PRO A 1 139 ? -5.514 12.219 8.782 1.00 93.25 139 PRO A CA 1
ATOM 1058 C C . PRO A 1 139 ? -7.034 12.048 8.847 1.00 93.25 139 PRO A C 1
ATOM 1060 O O . PRO A 1 139 ? -7.689 12.515 9.773 1.00 93.25 139 PRO A O 1
ATOM 1063 N N . LEU A 1 140 ? -7.583 11.283 7.899 1.00 94.88 140 LEU A N 1
ATOM 1064 C CA . LEU A 1 140 ? -9.009 10.984 7.844 1.00 94.88 140 LEU A CA 1
ATOM 1065 C C . LEU A 1 140 ? -9.455 10.154 9.054 1.00 94.88 140 LEU A C 1
ATOM 1067 O O . LEU A 1 140 ? -10.474 10.455 9.672 1.00 94.88 140 LEU A O 1
ATOM 1071 N N . LEU A 1 141 ? -8.697 9.113 9.404 1.00 95.94 141 LEU A N 1
ATOM 1072 C CA . LEU A 1 141 ? -9.039 8.240 10.525 1.00 95.94 141 LEU A CA 1
ATOM 1073 C C . LEU A 1 141 ? -8.991 8.974 11.863 1.00 95.94 141 LEU A C 1
ATOM 1075 O O . LEU A 1 141 ? -9.842 8.709 12.703 1.00 95.94 141 LEU A O 1
ATOM 1079 N N . 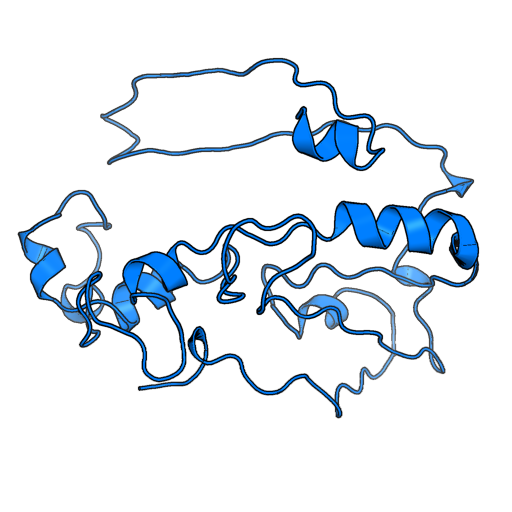LEU A 1 142 ? -8.056 9.905 12.067 1.00 94.25 142 LEU A N 1
ATOM 1080 C CA . LEU A 1 142 ? -8.015 10.720 13.282 1.00 94.25 142 LEU A CA 1
ATOM 1081 C C . LEU A 1 142 ? -9.307 11.521 13.460 1.00 94.25 142 LEU A C 1
ATOM 1083 O O . LEU A 1 142 ? -9.860 11.548 14.557 1.00 94.25 142 LEU A O 1
ATOM 1087 N N . ASP A 1 143 ? -9.822 12.127 12.393 1.00 94.00 143 ASP A N 1
ATOM 1088 C CA . ASP A 1 143 ? -11.055 12.913 12.462 1.00 94.00 143 ASP A CA 1
ATOM 1089 C C . ASP A 1 143 ? -12.304 12.048 12.639 1.00 94.00 143 ASP A C 1
ATOM 1091 O O . ASP A 1 143 ? -13.210 12.415 13.392 1.00 94.00 143 ASP A O 1
ATOM 1095 N N . VAL A 1 144 ? -12.337 10.875 12.003 1.00 96.44 144 VAL A N 1
ATOM 1096 C CA . VAL A 1 144 ? -13.413 9.891 12.185 1.00 96.44 144 VAL A CA 1
ATOM 1097 C C . VAL A 1 144 ? -13.411 9.355 13.619 1.00 96.44 144 VAL A C 1
ATOM 1099 O O . VAL A 1 144 ? -14.447 9.364 14.279 1.00 96.44 144 VAL A O 1
ATOM 1102 N N . LEU A 1 145 ? -12.247 8.964 14.140 1.00 95.69 145 LEU A N 1
ATOM 1103 C CA . LEU A 1 145 ? -12.098 8.424 15.492 1.00 95.69 145 LEU A CA 1
ATOM 1104 C C . LEU A 1 145 ? -12.415 9.454 16.579 1.00 95.69 145 LEU A C 1
ATOM 1106 O O . LEU A 1 145 ? -12.902 9.068 17.631 1.00 95.69 145 LEU A O 1
ATOM 1110 N N . LYS A 1 146 ? -12.174 10.751 16.359 1.00 94.62 146 LYS A N 1
ATOM 1111 C CA . LYS A 1 146 ? -12.570 11.794 17.324 1.00 94.62 146 LYS A CA 1
ATOM 1112 C C . LYS A 1 146 ? -14.088 11.900 17.494 1.00 94.62 146 LYS A C 1
ATOM 1114 O O . LYS A 1 146 ? -14.540 12.305 18.556 1.00 94.62 146 LYS A O 1
ATOM 1119 N N . LYS A 1 147 ? -14.859 11.598 16.445 1.00 96.50 147 LYS A N 1
ATOM 1120 C CA . LYS A 1 147 ? -16.314 11.822 16.409 1.00 96.50 147 LYS A CA 1
ATOM 1121 C C . LYS A 1 147 ? -17.138 10.554 16.593 1.00 96.50 147 LYS A C 1
ATOM 1123 O O . LYS A 1 147 ? -18.241 10.636 17.111 1.00 96.50 147 LYS A O 1
ATOM 1128 N N . TYR A 1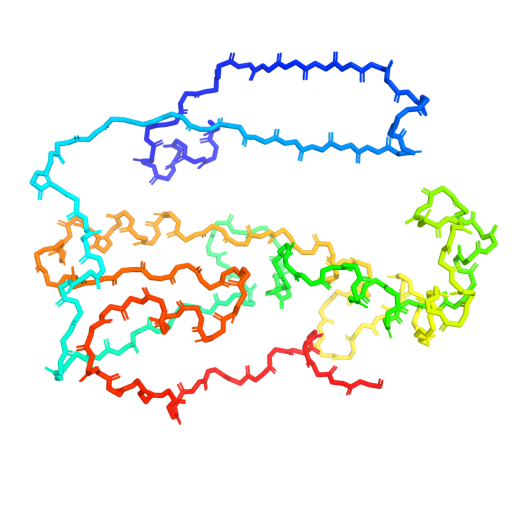 148 ? -16.619 9.417 16.141 1.00 97.06 148 TYR A N 1
ATOM 1129 C CA . TYR A 1 148 ? -17.393 8.188 15.966 1.00 97.06 148 TYR A CA 1
ATOM 1130 C C . TYR A 1 148 ? -16.677 6.959 16.534 1.00 97.06 148 TYR A C 1
ATOM 1132 O O . TYR A 1 148 ? -16.889 5.857 16.041 1.00 97.06 148 TYR A O 1
ATOM 1140 N N . ARG A 1 149 ? -15.784 7.120 17.523 1.00 96.81 149 ARG A N 1
ATOM 1141 C CA . ARG A 1 149 ? -14.966 6.006 18.039 1.00 96.81 149 ARG A CA 1
ATOM 1142 C C . ARG A 1 149 ? -15.804 4.805 18.464 1.00 96.81 149 ARG A C 1
ATOM 1144 O O . ARG A 1 149 ? -15.481 3.683 18.089 1.00 96.81 149 ARG A O 1
ATOM 1151 N N . GLU A 1 150 ? -16.843 5.068 19.249 1.00 95.94 150 GLU A N 1
ATOM 1152 C CA . GLU A 1 150 ? -17.701 4.049 19.864 1.00 95.94 150 GLU A CA 1
ATOM 1153 C C . GLU A 1 150 ? -18.510 3.275 18.809 1.00 95.94 150 GLU A C 1
ATOM 1155 O O . GLU A 1 150 ? -18.799 2.093 18.986 1.00 95.94 150 GLU A O 1
ATOM 1160 N N . GLU A 1 151 ? -18.734 3.899 17.649 1.00 96.69 151 GLU A N 1
ATOM 1161 C CA . GLU A 1 151 ? -19.541 3.360 16.550 1.00 96.69 151 GLU A CA 1
ATOM 1162 C C . GLU A 1 151 ? -18.719 2.509 15.574 1.00 96.69 151 GLU A C 1
ATOM 1164 O O . GLU A 1 151 ? -19.261 1.896 14.650 1.00 96.69 151 GLU A O 1
ATOM 1169 N N . ILE A 1 152 ? -17.396 2.459 15.750 1.00 97.88 152 ILE A N 1
ATOM 1170 C CA . ILE A 1 152 ? -16.493 1.708 14.881 1.00 97.88 152 ILE A CA 1
ATOM 1171 C C . ILE A 1 152 ? -16.254 0.325 15.481 1.00 97.88 152 ILE A C 1
ATOM 1173 O O . ILE A 1 152 ? -15.429 0.134 16.373 1.00 97.88 152 ILE A O 1
ATOM 1177 N N . HIS A 1 153 ? -16.918 -0.680 14.915 1.00 96.62 153 HIS A N 1
ATOM 1178 C CA . HIS A 1 153 ? -16.724 -2.072 15.324 1.00 96.62 153 HIS A CA 1
ATOM 1179 C C . HIS A 1 153 ? -15.421 -2.700 14.802 1.00 96.62 153 HIS A C 1
ATOM 1181 O O . HIS A 1 153 ? -14.989 -3.734 15.300 1.00 96.62 153 HIS A O 1
ATOM 1187 N N . GLY A 1 154 ? -14.769 -2.102 13.802 1.00 96.75 154 GLY A N 1
ATOM 1188 C CA . GLY A 1 154 ? -13.496 -2.601 13.292 1.00 96.75 154 GLY A CA 1
ATOM 1189 C C . GLY A 1 154 ? -12.911 -1.746 12.176 1.00 96.75 154 GLY A C 1
ATOM 1190 O O . GLY A 1 154 ? -13.630 -1.085 11.430 1.00 96.75 154 GLY A O 1
ATOM 1191 N N . ILE A 1 155 ? -11.585 -1.783 12.045 1.00 97.75 155 ILE A N 1
ATOM 1192 C CA . ILE A 1 155 ? -10.841 -1.135 10.959 1.00 97.75 155 ILE A CA 1
ATOM 1193 C C . ILE A 1 155 ? -9.914 -2.179 10.345 1.00 97.75 155 ILE A C 1
ATOM 1195 O O . ILE A 1 155 ? -9.084 -2.762 11.038 1.00 97.75 155 ILE A O 1
ATOM 1199 N N . ILE A 1 156 ? -10.036 -2.401 9.035 1.00 97.31 156 ILE A N 1
ATOM 1200 C CA . ILE A 1 156 ? -9.219 -3.370 8.300 1.00 97.31 156 ILE A CA 1
ATOM 1201 C C . ILE A 1 156 ? -8.357 -2.634 7.278 1.00 97.31 156 ILE A C 1
ATOM 1203 O O . ILE A 1 156 ? -8.865 -2.068 6.311 1.00 97.31 156 ILE A O 1
ATOM 1207 N N . HIS A 1 157 ? -7.038 -2.678 7.461 1.00 97.31 157 HIS A N 1
ATOM 1208 C CA . HIS A 1 157 ? -6.093 -2.203 6.454 1.00 97.31 157 HIS A CA 1
ATOM 1209 C C . HIS A 1 157 ? -5.807 -3.323 5.443 1.00 97.31 157 HIS A C 1
ATOM 1211 O O . HIS A 1 157 ? -5.096 -4.282 5.752 1.00 97.31 157 HIS A O 1
ATOM 1217 N N . ASN A 1 158 ? -6.369 -3.209 4.236 1.00 95.75 158 ASN A N 1
ATOM 1218 C CA . ASN A 1 158 ? -6.256 -4.206 3.162 1.00 95.75 158 ASN A CA 1
ATOM 1219 C C . ASN A 1 158 ? -4.847 -4.236 2.528 1.00 95.75 158 ASN A C 1
ATOM 1221 O O . ASN A 1 158 ? -4.650 -3.763 1.412 1.00 95.75 158 ASN A O 1
ATOM 1225 N N . THR A 1 159 ? -3.871 -4.799 3.243 1.00 92.38 159 THR A N 1
ATOM 1226 C CA . THR A 1 159 ? -2.500 -5.056 2.765 1.00 92.38 159 THR A CA 1
ATOM 1227 C C . THR A 1 159 ? -2.382 -6.460 2.152 1.00 92.38 159 THR A C 1
ATOM 1229 O O . THR A 1 159 ? -3.111 -6.787 1.217 1.00 92.38 159 THR A O 1
ATOM 1232 N N . GLY A 1 160 ? -1.516 -7.333 2.682 1.00 91.81 160 GLY A N 1
ATOM 1233 C CA . GLY A 1 160 ? -1.481 -8.749 2.323 1.00 91.81 160 GLY A CA 1
ATOM 1234 C C . GLY A 1 160 ? -2.843 -9.416 2.552 1.00 91.81 160 GLY A C 1
ATOM 1235 O O . GLY A 1 160 ? -3.479 -9.200 3.592 1.00 91.81 160 GLY A O 1
ATOM 1236 N N . GLY A 1 161 ? -3.293 -10.186 1.557 1.00 92.44 161 GLY A N 1
ATOM 1237 C CA . GLY A 1 161 ? -4.649 -10.746 1.463 1.00 92.44 161 GLY A CA 1
ATOM 1238 C C . GLY A 1 161 ? -5.671 -9.815 0.793 1.00 92.44 161 GLY A C 1
ATOM 1239 O O . GLY A 1 161 ? -6.754 -10.255 0.423 1.00 92.44 161 GLY A O 1
ATOM 1240 N N . GLY A 1 162 ? -5.351 -8.532 0.592 1.00 94.81 162 GLY A N 1
ATOM 1241 C CA . GLY A 1 162 ? -6.224 -7.584 -0.101 1.00 94.81 162 GLY A CA 1
ATOM 1242 C C . GLY A 1 162 ? -7.644 -7.562 0.474 1.00 94.81 162 GLY A C 1
ATOM 1243 O O . GLY A 1 162 ? -7.841 -7.437 1.682 1.00 94.81 162 GLY A O 1
ATOM 1244 N N . GLN A 1 163 ? -8.652 -7.710 -0.389 1.00 95.81 163 GLN A N 1
ATOM 1245 C CA . GLN A 1 163 ? -10.061 -7.651 0.015 1.00 95.81 163 GLN A CA 1
ATOM 1246 C C . GLN A 1 163 ? -10.507 -8.812 0.915 1.00 95.81 163 GLN A C 1
ATOM 1248 O O . GLN A 1 163 ? -11.493 -8.650 1.639 1.00 95.81 163 GLN A O 1
ATOM 1253 N N . THR A 1 164 ? -9.812 -9.954 0.906 1.00 95.19 164 THR A N 1
ATOM 1254 C CA . THR A 1 164 ? -10.162 -11.118 1.737 1.00 95.19 164 THR A CA 1
ATOM 1255 C C . THR A 1 164 ? -9.565 -11.044 3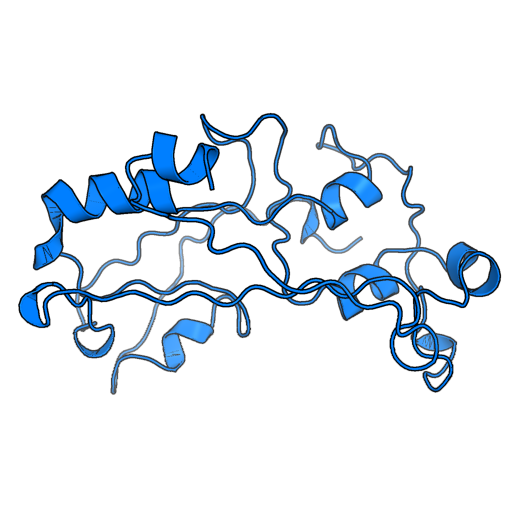.139 1.00 95.19 164 THR A C 1
ATOM 1257 O O . THR A 1 164 ? -9.946 -11.830 3.997 1.00 95.19 164 THR A O 1
ATOM 1260 N N . LYS A 1 165 ? -8.697 -10.063 3.429 1.00 95.44 165 LYS A N 1
ATOM 1261 C CA . LYS A 1 165 ? -8.048 -9.912 4.742 1.00 95.44 165 LYS A CA 1
ATOM 1262 C C . LYS A 1 165 ? -9.039 -9.843 5.909 1.00 95.44 165 LYS A C 1
ATOM 1264 O O . LYS A 1 165 ? -8.728 -10.322 6.996 1.00 95.44 165 LYS A O 1
ATOM 1269 N N . ILE A 1 166 ? -10.225 -9.280 5.668 1.00 94.69 166 ILE A N 1
ATOM 1270 C CA . ILE A 1 166 ? -11.309 -9.195 6.653 1.00 94.69 166 ILE A CA 1
ATOM 1271 C C . ILE A 1 166 ? -11.763 -10.569 7.168 1.00 94.69 166 ILE A C 1
ATOM 1273 O O . ILE A 1 166 ? -12.212 -10.648 8.299 1.00 94.69 166 ILE A O 1
ATOM 1277 N N . LEU A 1 167 ? -11.583 -11.649 6.395 1.00 92.88 167 LEU A N 1
ATOM 1278 C CA . LEU A 1 167 ? -11.971 -13.012 6.787 1.00 92.88 167 LEU A CA 1
ATOM 1279 C C . LEU A 1 167 ? -11.190 -13.548 7.996 1.00 92.88 167 LEU A C 1
ATOM 1281 O O . LEU A 1 167 ? -11.613 -14.523 8.605 1.00 92.88 167 LEU A O 1
ATOM 1285 N N . ASN A 1 168 ? -10.064 -12.922 8.346 1.00 91.94 168 ASN A N 1
ATOM 1286 C CA . ASN A 1 168 ? -9.307 -13.256 9.554 1.00 91.94 168 ASN A CA 1
ATOM 1287 C C . ASN A 1 168 ? -9.922 -12.654 10.831 1.00 91.94 168 ASN A C 1
ATOM 1289 O O . ASN A 1 168 ? -9.401 -12.880 11.920 1.00 91.94 168 ASN A O 1
ATOM 1293 N N . PHE A 1 169 ? -10.981 -11.854 10.700 1.00 91.00 169 PHE A N 1
ATOM 1294 C CA . PHE A 1 169 ? -11.631 -11.132 11.786 1.00 91.00 169 PHE A CA 1
ATOM 1295 C C . PHE A 1 169 ? -13.124 -11.457 11.803 1.00 91.00 169 PHE A C 1
ATOM 1297 O O . PHE A 1 169 ? -13.697 -11.797 10.772 1.00 91.00 169 PHE A O 1
ATOM 1304 N N . GLY A 1 170 ? -13.746 -11.352 12.979 1.00 81.62 170 GLY A N 1
ATOM 1305 C CA . GLY A 1 170 ? -15.121 -11.803 13.194 1.00 81.62 170 GLY A CA 1
ATOM 1306 C C . GLY A 1 170 ? -15.266 -13.331 13.169 1.00 81.62 170 GLY A C 1
ATOM 1307 O O . GLY A 1 170 ? -14.400 -14.066 12.697 1.00 81.62 170 GLY A O 1
ATOM 1308 N N . LYS A 1 171 ? -16.364 -13.846 13.729 1.00 81.88 171 LYS A N 1
ATOM 1309 C CA . LYS A 1 171 ? -16.663 -15.288 13.760 1.00 81.88 171 LYS A CA 1
ATOM 1310 C C . LYS A 1 171 ? -18.080 -15.527 13.271 1.00 81.88 171 LYS A C 1
ATOM 1312 O O . LYS A 1 171 ? -19.004 -14.879 13.748 1.00 81.88 171 LYS A O 1
ATOM 1317 N N . SER A 1 172 ? -18.242 -16.475 12.349 1.00 87.62 172 SER A N 1
ATOM 1318 C CA . SER A 1 172 ? -19.553 -16.855 11.798 1.00 87.62 172 SER A CA 1
ATOM 1319 C C . SER A 1 172 ? -20.307 -15.693 11.134 1.00 87.62 172 SER A C 1
ATOM 1321 O O . SER A 1 172 ? -21.531 -15.616 11.201 1.00 87.62 172 SER A O 1
ATOM 1323 N N . ILE A 1 173 ? -19.573 -14.788 10.480 1.00 91.31 173 ILE A N 1
ATOM 1324 C CA . ILE A 1 173 ? -20.119 -13.641 9.744 1.00 91.31 173 ILE A CA 1
ATOM 1325 C C . ILE A 1 173 ? -19.889 -13.857 8.251 1.00 91.31 173 ILE A C 1
ATOM 1327 O O . ILE A 1 173 ? -18.816 -14.283 7.828 1.00 91.31 173 ILE A O 1
ATOM 1331 N N . THR A 1 174 ? -20.900 -13.536 7.443 1.00 94.25 174 THR A N 1
ATOM 1332 C CA . THR A 1 174 ? -20.757 -13.450 5.985 1.00 94.25 174 THR A CA 1
ATOM 1333 C C . THR A 1 174 ? -20.493 -12.003 5.591 1.00 94.25 174 THR A C 1
ATOM 1335 O O . THR A 1 174 ? -21.290 -11.120 5.898 1.00 94.25 174 THR A O 1
ATOM 1338 N N . TYR A 1 175 ? -19.390 -11.761 4.884 1.00 95.50 175 TYR A N 1
ATOM 1339 C CA . TYR A 1 175 ? -19.018 -10.433 4.397 1.00 95.50 175 TYR A CA 1
ATOM 1340 C C . TYR A 1 175 ? -19.477 -10.238 2.952 1.00 95.50 175 TYR A C 1
ATOM 1342 O O . TYR A 1 175 ? -19.005 -10.934 2.055 1.00 95.50 175 TYR A O 1
ATOM 1350 N N . LEU A 1 176 ? -20.352 -9.258 2.710 1.00 96.81 176 LEU A N 1
ATOM 1351 C CA . LEU A 1 176 ? -20.804 -8.897 1.366 1.00 96.81 176 LEU A CA 1
ATOM 1352 C C . LEU A 1 176 ? -20.181 -7.567 0.924 1.00 96.81 176 LEU A C 1
ATOM 1354 O O . LEU A 1 176 ? -20.462 -6.517 1.495 1.00 96.81 176 LEU A O 1
ATOM 1358 N N . LYS A 1 177 ? -19.354 -7.610 -0.126 1.00 97.44 177 LYS A N 1
ATOM 1359 C CA . LYS A 1 177 ? -18.762 -6.431 -0.780 1.00 97.44 177 LYS A CA 1
ATOM 1360 C C . LYS A 1 177 ? -19.260 -6.338 -2.224 1.00 97.44 177 LYS A C 1
ATOM 1362 O O . LYS A 1 177 ? -18.559 -6.725 -3.152 1.00 97.44 177 LYS A O 1
ATOM 1367 N N . ASN A 1 178 ? -20.491 -5.869 -2.410 1.00 97.19 178 ASN A N 1
ATOM 1368 C CA . ASN A 1 178 ? -21.166 -5.814 -3.716 1.00 97.19 178 ASN A CA 1
ATOM 1369 C C . ASN A 1 178 ? -21.143 -4.426 -4.384 1.00 97.19 178 ASN A C 1
ATOM 1371 O O . ASN A 1 178 ? -21.654 -4.279 -5.489 1.00 97.19 178 ASN A O 1
ATOM 1375 N N . ASN A 1 179 ? -20.550 -3.425 -3.732 1.00 97.69 179 ASN A N 1
ATOM 1376 C CA . ASN A 1 179 ? -20.438 -2.059 -4.244 1.00 97.69 179 ASN A CA 1
ATOM 1377 C C . ASN A 1 179 ? -18.997 -1.545 -4.099 1.00 97.69 179 ASN A C 1
ATOM 1379 O O . ASN A 1 179 ? -18.724 -0.577 -3.390 1.00 97.69 179 ASN A O 1
ATOM 1383 N N . LEU A 1 180 ? -18.049 -2.271 -4.695 1.00 97.75 180 LEU A N 1
ATOM 1384 C CA . LEU A 1 180 ? -16.645 -1.866 -4.717 1.00 97.75 180 LEU A CA 1
ATOM 1385 C C . LEU A 1 180 ? -16.441 -0.654 -5.635 1.00 97.75 180 LEU A C 1
ATOM 1387 O O . LEU A 1 180 ? -17.210 -0.416 -6.566 1.00 97.75 180 LEU A O 1
ATOM 1391 N N . PHE A 1 181 ? -15.354 0.081 -5.399 1.00 97.56 181 PHE A N 1
ATOM 1392 C CA . PHE A 1 181 ? -14.899 1.111 -6.327 1.00 97.56 181 PHE A CA 1
ATOM 1393 C C . PHE A 1 181 ? -14.674 0.533 -7.729 1.00 97.56 181 PHE A C 1
ATOM 1395 O O . PHE A 1 181 ? -14.375 -0.653 -7.901 1.00 97.56 181 PHE A O 1
ATOM 1402 N N . LYS A 1 182 ? -14.761 1.398 -8.745 1.00 95.69 182 LYS A N 1
ATOM 1403 C CA . LYS A 1 182 ? -14.305 1.042 -10.092 1.00 95.69 182 LYS A CA 1
ATOM 1404 C C . LYS A 1 182 ? -12.835 0.642 -10.017 1.00 95.69 182 LYS A C 1
ATOM 1406 O O . LYS A 1 182 ? -12.062 1.320 -9.352 1.00 95.69 182 LYS A O 1
ATOM 1411 N N . ILE A 1 183 ? -12.465 -0.427 -10.718 1.00 95.19 183 ILE A N 1
ATOM 1412 C CA . ILE A 1 183 ? -11.086 -0.925 -10.735 1.00 95.19 183 ILE A CA 1
ATOM 1413 C C . ILE A 1 183 ? -10.159 0.203 -11.229 1.00 95.19 183 ILE A C 1
ATOM 1415 O O . ILE A 1 183 ? -10.335 0.651 -12.374 1.00 95.19 183 ILE A O 1
ATOM 1419 N N . PRO A 1 184 ? -9.196 0.665 -10.407 1.00 92.94 184 PRO A N 1
ATOM 1420 C CA . PRO A 1 184 ? -8.226 1.670 -10.826 1.00 92.94 184 PRO A CA 1
ATOM 1421 C C . PRO A 1 184 ? -7.407 1.187 -12.021 1.00 92.94 184 PRO A C 1
ATOM 1423 O O . PRO A 1 184 ? -7.156 -0.007 -12.182 1.00 92.94 184 PRO A O 1
ATOM 1426 N N . THR A 1 185 ? -6.974 2.114 -12.875 1.00 91.50 185 THR A N 1
ATOM 1427 C CA . THR A 1 185 ? -6.315 1.793 -14.152 1.00 91.50 185 THR A CA 1
ATOM 1428 C C . THR A 1 185 ? -5.065 0.924 -13.991 1.00 91.50 185 THR A C 1
ATOM 1430 O O . THR A 1 185 ? -4.819 0.087 -14.854 1.00 91.50 185 THR A O 1
ATOM 1433 N N . ILE A 1 186 ? -4.322 1.065 -12.887 1.00 90.94 186 ILE A N 1
ATOM 1434 C CA . ILE A 1 186 ? -3.115 0.269 -12.610 1.00 90.94 186 ILE A CA 1
ATOM 1435 C C . ILE A 1 186 ? -3.404 -1.221 -12.366 1.00 90.94 186 ILE A C 1
ATOM 1437 O O . ILE A 1 186 ? -2.540 -2.058 -12.590 1.00 90.94 186 ILE A O 1
ATOM 1441 N N . PHE A 1 187 ? -4.621 -1.563 -11.936 1.00 91.88 187 PHE A N 1
ATOM 1442 C CA . PHE A 1 187 ? -5.035 -2.945 -11.672 1.00 91.88 187 PHE A CA 1
ATOM 1443 C C . PHE A 1 187 ? -5.765 -3.591 -12.853 1.00 91.88 187 PHE A C 1
ATOM 1445 O O . PHE A 1 187 ? -6.202 -4.738 -12.757 1.00 91.88 187 PHE A O 1
ATOM 1452 N N . LYS A 1 188 ? -5.943 -2.863 -13.960 1.00 88.38 188 LYS A N 1
ATOM 1453 C CA . LYS A 1 188 ? -6.518 -3.429 -15.180 1.00 88.38 188 LYS A CA 1
ATOM 1454 C C . LYS A 1 188 ? -5.440 -4.223 -15.909 1.00 88.38 188 LYS A C 1
ATOM 1456 O O . LYS A 1 188 ? -4.319 -3.751 -16.061 1.00 88.38 188 LYS A O 1
ATOM 1461 N N . THR A 1 189 ? -5.793 -5.426 -16.339 1.00 60.81 189 THR A N 1
ATOM 1462 C CA . THR A 1 189 ? -4.929 -6.285 -17.151 1.00 60.81 189 THR A CA 1
ATOM 1463 C C . THR A 1 189 ? -4.765 -5.665 -18.539 1.00 60.81 189 THR A C 1
ATOM 1465 O O . THR A 1 189 ? -5.763 -5.253 -19.138 1.00 60.81 189 THR A O 1
ATOM 1468 N N . TYR A 1 190 ? -3.528 -5.604 -19.030 1.00 52.88 190 TYR A N 1
ATOM 1469 C CA . TYR A 1 190 ? -3.187 -5.254 -20.409 1.00 52.88 190 TYR A CA 1
ATOM 1470 C C . TYR A 1 190 ? -2.374 -6.379 -21.034 1.00 52.88 190 TYR A C 1
ATOM 1472 O O . TYR A 1 190 ? -1.554 -6.968 -20.293 1.00 52.88 190 TYR A O 1
#

Organism: NCBI:txid412755

Sequence (190 aa):
SEKLSEFGLNVVMCGGETADVGDIVKTLLVDASVFTSMKREDIINAENIKAGDVIVGLASDGKASYEDEFNSGIGSNGLTLARHGVLSHVYYKKFPECYDQNLDEQYIFFGNYQLTDKIKGLSLTVGEALLSPTRTYAPLLLDVLKKYREEIHGIIHNTGGGQTKILNFGKSITYLKNNLFKIPTIFKTY

pLDDT: mean 93.98, std 5.42, range [52.88, 98.12]

Radius of gyration: 19.89 Å; chains: 1; bounding box: 53×37×49 Å

Foldseek 3Di:
DVLLVVLVDPDDDPDDDDDDDCVVALPDDDDDDDDDDDDPVLDQALQLDDPPDDDDDDQQFQADPSRPFTALSQEDAPLLQLQQAAAALVCVVVPVSPDDPPDDSCSGNVHDFDQQCDQPPGPHGSVCRSVRYGDDCSSVVVVCCVPQSVVRNDDDDQHVVRPCSSVVYYDPDDDDDPPDDDDRSSPDDD

Secondary structure (DSSP, 8-state):
-HHHHHTT-------------TTT-SS------------GGG---GGG--TT-------SSB--TT-SS-B-S-TTSSHHHHHHHHBBTHHHHH-GGGS-TTS-GGGSS-BSB-TTPBPTTSSSBHHHHHTPPPPP-HHHHHHHHHHHGGG--------TTGGGGGGGSSSS------SPPPPPGGGS--